Protein AF-A0A1E4RFQ2-F1 (afdb_monomer_lite)

Foldseek 3Di:
DDKFQLADDPVQFDADPVRDTDGDDSVVMDDQDDPPDPHGDWDAAQDYAFLLAALCNVPDRTDRRQLSNLSSVLQRVLCVLLVHGQWRHCDCVTVSNVQQQDPVDPDDLVRQQADAPPDPDPPPDDDDPDDDDDDDDDDDDDDDDDDDDDDDDDDDDDDPDPPPDGHCCVSLVSGDPLCSVLSVLSNRNHSNSRDGPVVSCVDPSNVPDFAKDWDWDQDPVRDTDIDIDGGPPDDDDDDDPVRVVVVVVVVVVVD

Structure (mmCIF, N/CA/C/O backbone):
data_AF-A0A1E4RFQ2-F1
#
_entry.id   AF-A0A1E4RFQ2-F1
#
loop_
_atom_site.group_PDB
_atom_site.id
_atom_site.type_symbol
_atom_site.label_atom_id
_atom_site.label_alt_id
_atom_site.label_comp_id
_atom_site.label_asym_id
_atom_site.label_entity_id
_atom_site.label_seq_id
_atom_site.pdbx_PDB_ins_code
_atom_site.Cartn_x
_atom_site.Cartn_y
_atom_site.Cartn_z
_atom_site.occupancy
_atom_site.B_iso_or_equiv
_atom_site.auth_seq_id
_atom_site.auth_comp_id
_atom_site.auth_asym_id
_atom_site.auth_atom_id
_atom_site.pdbx_PDB_model_num
ATOM 1 N N . MET A 1 1 ? 15.498 -13.877 4.601 1.00 84.31 1 MET A N 1
ATOM 2 C CA . MET A 1 1 ? 14.816 -14.027 3.299 1.00 84.31 1 MET A CA 1
ATOM 3 C C . MET A 1 1 ? 13.860 -12.860 3.170 1.00 84.31 1 MET A C 1
ATOM 5 O O . MET A 1 1 ? 13.220 -12.544 4.162 1.00 84.31 1 MET A O 1
ATOM 9 N N . GLY A 1 2 ? 13.807 -12.209 2.012 1.00 91.81 2 GLY A N 1
ATOM 10 C CA . GLY A 1 2 ? 12.873 -11.124 1.723 1.00 91.81 2 GLY A CA 1
ATOM 11 C C . GLY A 1 2 ? 11.753 -11.609 0.810 1.00 91.81 2 GLY A C 1
ATOM 12 O O . GLY A 1 2 ? 12.039 -12.197 -0.235 1.00 91.81 2 GLY A O 1
ATOM 13 N N . LEU A 1 3 ? 10.505 -11.376 1.214 1.00 95.31 3 LEU A N 1
ATOM 14 C CA . LEU A 1 3 ? 9.294 -11.719 0.470 1.00 95.31 3 LEU A CA 1
ATOM 15 C C . LEU A 1 3 ? 8.506 -10.450 0.157 1.00 95.31 3 LEU A C 1
ATOM 17 O O . LEU A 1 3 ? 8.321 -9.620 1.042 1.00 95.31 3 LEU A O 1
ATOM 21 N N . ALA A 1 4 ? 8.030 -10.331 -1.077 1.00 97.06 4 ALA A N 1
ATOM 22 C CA . ALA A 1 4 ? 7.063 -9.317 -1.479 1.00 97.06 4 ALA A CA 1
ATOM 23 C C . ALA A 1 4 ? 5.757 -10.009 -1.874 1.00 97.06 4 ALA A C 1
ATOM 25 O O . ALA A 1 4 ? 5.791 -11.028 -2.566 1.00 97.06 4 ALA A O 1
ATOM 26 N N . HIS A 1 5 ? 4.624 -9.476 -1.432 1.00 98.06 5 HIS A N 1
ATOM 27 C CA . HIS A 1 5 ? 3.304 -10.075 -1.597 1.00 98.06 5 HIS A CA 1
ATOM 28 C C . HIS A 1 5 ? 2.715 -9.828 -2.989 1.00 98.06 5 HIS A C 1
ATOM 30 O O . HIS A 1 5 ? 2.115 -10.736 -3.565 1.00 98.06 5 HIS A O 1
ATOM 36 N N . ARG A 1 6 ? 2.870 -8.611 -3.531 1.00 97.50 6 ARG A N 1
ATOM 37 C CA . ARG A 1 6 ? 2.413 -8.166 -4.866 1.00 97.50 6 ARG A CA 1
ATOM 38 C C . ARG A 1 6 ? 0.897 -8.148 -5.111 1.00 97.50 6 ARG A C 1
ATOM 40 O O . ARG A 1 6 ? 0.476 -7.815 -6.213 1.00 97.50 6 ARG A O 1
ATOM 47 N N . ASP A 1 7 ? 0.078 -8.477 -4.117 1.00 97.56 7 ASP A N 1
ATOM 48 C CA . ASP A 1 7 ? -1.392 -8.403 -4.197 1.00 97.56 7 ASP A CA 1
ATOM 49 C C . ASP A 1 7 ? -1.993 -8.047 -2.829 1.00 97.56 7 ASP A C 1
ATOM 51 O O . ASP A 1 7 ? -2.939 -8.674 -2.350 1.00 97.56 7 ASP A O 1
ATOM 55 N N . LEU A 1 8 ? -1.398 -7.057 -2.156 1.00 98.06 8 LEU A N 1
ATOM 56 C CA . LEU A 1 8 ? -1.984 -6.506 -0.938 1.00 98.06 8 LEU A CA 1
ATOM 57 C C . LEU A 1 8 ? -3.270 -5.755 -1.290 1.00 98.06 8 LEU A C 1
ATOM 59 O O . LEU A 1 8 ? -3.270 -4.803 -2.070 1.00 98.06 8 LEU A O 1
ATOM 63 N N . LYS A 1 9 ? -4.367 -6.180 -0.670 1.00 96.31 9 LYS A N 1
ATOM 64 C CA . LYS A 1 9 ? -5.708 -5.606 -0.810 1.00 96.31 9 LYS A CA 1
ATOM 65 C C . LYS A 1 9 ? -6.505 -5.851 0.463 1.00 96.31 9 LYS A C 1
ATOM 67 O O . LYS A 1 9 ? -6.117 -6.678 1.284 1.00 96.31 9 LYS A O 1
ATOM 72 N N . LEU A 1 10 ? -7.636 -5.164 0.606 1.00 94.50 10 LEU A N 1
ATOM 73 C CA . LEU A 1 10 ? -8.499 -5.323 1.781 1.00 94.50 10 LEU A CA 1
ATOM 74 C C . LEU A 1 10 ? 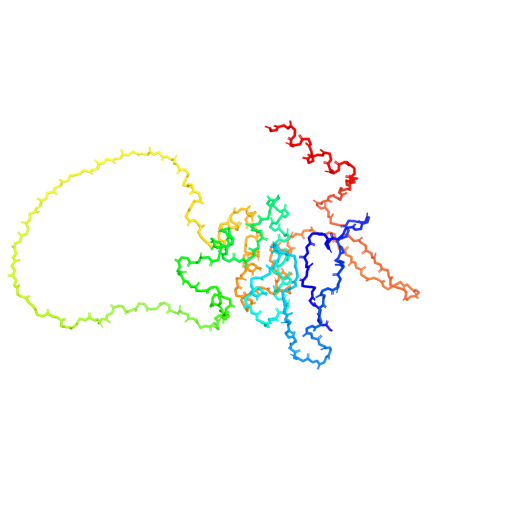-8.973 -6.772 1.961 1.00 94.50 10 LEU A C 1
ATOM 76 O O . LEU A 1 10 ? -8.985 -7.263 3.083 1.00 94.50 10 LEU A O 1
ATOM 80 N N . ASP A 1 11 ? -9.282 -7.474 0.871 1.00 94.12 11 ASP A N 1
ATOM 81 C CA . ASP A 1 11 ? -9.708 -8.880 0.891 1.00 94.12 11 ASP A CA 1
ATOM 82 C C . ASP A 1 11 ? -8.625 -9.832 1.428 1.00 94.12 11 ASP A C 1
ATOM 84 O O . ASP A 1 11 ? -8.947 -10.869 2.005 1.00 94.12 11 ASP A O 1
ATOM 88 N N . ASN A 1 12 ? -7.347 -9.458 1.282 1.00 97.38 12 ASN A N 1
ATOM 89 C CA . ASN A 1 12 ? -6.200 -10.229 1.765 1.00 97.38 12 ASN A CA 1
ATOM 90 C C . ASN A 1 12 ? -5.744 -9.801 3.174 1.00 97.38 12 ASN A C 1
ATOM 92 O O . ASN A 1 12 ? -4.761 -10.332 3.689 1.00 97.38 12 ASN A O 1
ATOM 96 N N . CYS A 1 13 ? -6.463 -8.876 3.819 1.00 95.62 13 CYS A N 1
ATOM 97 C CA . CYS A 1 13 ? -6.248 -8.450 5.200 1.00 95.62 13 CYS A CA 1
ATOM 98 C C . CYS A 1 13 ? -7.410 -8.945 6.071 1.00 95.62 13 CYS A C 1
ATOM 100 O O . CYS A 1 13 ? -8.407 -8.248 6.259 1.00 95.62 13 CYS A O 1
ATOM 102 N N . VAL A 1 14 ? -7.289 -10.154 6.617 1.00 93.25 14 VAL A N 1
ATOM 103 C CA . VAL A 1 14 ? -8.324 -10.729 7.490 1.00 93.25 14 VAL A CA 1
ATOM 104 C C . VAL A 1 14 ? -8.076 -10.362 8.943 1.00 93.25 1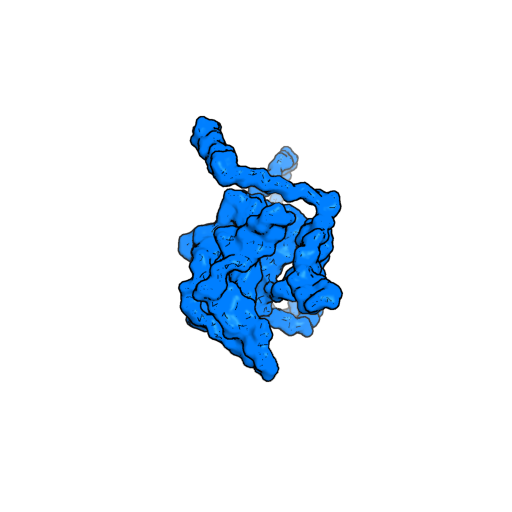4 VAL A C 1
ATOM 106 O O . VAL A 1 14 ? -6.942 -10.142 9.351 1.00 93.25 14 VAL A O 1
ATOM 109 N N . ILE A 1 15 ? -9.134 -10.314 9.744 1.00 90.44 15 ILE A N 1
ATOM 110 C CA . ILE A 1 15 ? -9.054 -9.972 11.165 1.00 90.44 15 ILE A CA 1
ATOM 111 C C . ILE A 1 15 ? -9.453 -11.205 11.975 1.00 90.44 15 ILE A C 1
ATOM 113 O O . ILE A 1 15 ? -10.490 -11.813 11.706 1.00 90.44 15 ILE A O 1
ATOM 117 N N . ASP A 1 16 ? -8.624 -11.600 12.942 1.00 88.31 16 ASP A N 1
ATOM 118 C CA . ASP A 1 16 ? -8.947 -12.710 13.841 1.00 88.31 16 ASP A CA 1
ATOM 119 C C . ASP A 1 16 ? -9.912 -12.287 14.968 1.00 88.31 16 ASP A C 1
ATOM 121 O O . ASP A 1 16 ? -10.217 -11.109 15.154 1.00 88.31 16 ASP A O 1
ATOM 125 N N . ALA A 1 17 ? -10.398 -13.247 15.761 1.00 85.00 17 ALA A N 1
ATOM 126 C CA . ALA A 1 17 ? -11.337 -12.975 16.857 1.00 85.00 17 ALA A CA 1
ATOM 127 C C . ALA A 1 17 ? -10.774 -12.053 17.961 1.00 85.00 17 ALA A C 1
ATOM 129 O O . ALA A 1 17 ? -11.525 -11.571 18.807 1.00 85.00 17 ALA A O 1
ATOM 130 N N . ARG A 1 18 ? -9.457 -11.811 17.976 1.00 84.81 18 ARG A N 1
ATOM 131 C CA . ARG A 1 18 ? -8.783 -10.903 18.914 1.00 84.81 18 ARG A CA 1
ATOM 132 C C . ARG A 1 18 ? -8.641 -9.493 18.325 1.00 84.81 18 ARG A C 1
ATOM 134 O O . ARG A 1 18 ? -8.206 -8.585 19.029 1.00 84.81 18 ARG A O 1
ATOM 141 N N . GLY A 1 19 ? -9.066 -9.292 17.076 1.00 86.50 19 GLY A N 1
ATOM 142 C CA . GLY A 1 19 ? -8.970 -8.036 16.339 1.00 86.50 19 GLY A CA 1
ATOM 143 C C . GLY A 1 19 ? -7.599 -7.799 15.712 1.00 86.50 19 GLY A C 1
ATOM 144 O O . GLY A 1 19 ? -7.266 -6.663 15.394 1.00 86.50 19 GLY A O 1
ATOM 145 N N . ILE A 1 20 ? -6.799 -8.855 15.539 1.00 89.62 20 ILE A N 1
ATOM 146 C CA . ILE A 1 20 ? -5.477 -8.757 14.921 1.00 89.62 20 ILE A CA 1
ATOM 147 C C . ILE A 1 20 ? -5.584 -9.006 13.422 1.00 89.62 20 ILE A C 1
ATOM 149 O O . ILE A 1 20 ? -6.140 -10.019 12.989 1.00 89.62 20 ILE A O 1
ATOM 153 N N . VAL A 1 21 ? -5.015 -8.088 12.638 1.00 92.44 21 VAL A N 1
ATOM 154 C CA . VAL A 1 21 ? -4.921 -8.214 11.182 1.00 92.44 21 VAL A CA 1
ATOM 155 C C . VAL A 1 21 ? -3.888 -9.280 10.821 1.00 92.44 21 VAL A C 1
ATOM 157 O O . VAL A 1 21 ? -2.764 -9.280 11.321 1.00 92.44 21 VAL A O 1
ATOM 160 N N . LYS A 1 22 ? -4.261 -10.178 9.913 1.00 92.88 22 LYS A N 1
ATOM 161 C CA . LYS A 1 22 ? -3.394 -11.177 9.299 1.00 92.88 22 LYS A CA 1
ATOM 162 C C . LYS A 1 22 ? -3.455 -11.027 7.788 1.00 92.88 22 LYS A C 1
ATOM 164 O O . LYS A 1 22 ? -4.534 -10.994 7.201 1.00 92.88 22 LYS A O 1
ATOM 169 N N . VAL A 1 23 ? -2.282 -10.967 7.173 1.00 96.12 23 VAL A N 1
ATOM 170 C CA . VAL A 1 23 ? -2.155 -10.999 5.717 1.00 96.12 23 VAL A CA 1
ATOM 171 C C . VAL A 1 23 ? -2.276 -12.446 5.248 1.00 96.12 23 VAL A C 1
ATOM 173 O O . VAL A 1 23 ? -1.661 -13.344 5.830 1.00 96.12 23 VAL A O 1
ATOM 176 N N . ILE A 1 24 ? -3.090 -12.675 4.224 1.00 97.00 24 ILE A N 1
ATOM 177 C CA . ILE A 1 24 ? -3.335 -13.989 3.621 1.00 97.00 24 ILE A CA 1
ATOM 178 C C . ILE A 1 24 ? -3.081 -13.950 2.113 1.00 97.00 24 ILE A C 1
ATOM 180 O O . ILE A 1 24 ? -2.916 -12.883 1.543 1.00 97.00 24 ILE A O 1
ATOM 184 N N . ASP A 1 25 ? -3.119 -15.124 1.478 1.00 96.56 25 ASP A N 1
ATOM 185 C CA . ASP A 1 25 ? -2.988 -15.302 0.025 1.00 96.56 25 ASP A CA 1
ATOM 186 C C . ASP A 1 25 ? -1.633 -14.865 -0.563 1.00 96.56 25 ASP A C 1
ATOM 188 O O . ASP A 1 25 ? -1.498 -13.936 -1.356 1.00 96.56 25 ASP A O 1
ATOM 192 N N . PHE A 1 26 ? -0.604 -15.643 -0.234 1.00 96.81 26 PHE A N 1
ATOM 193 C CA . PHE A 1 26 ? 0.740 -15.497 -0.793 1.00 96.81 26 PHE A CA 1
ATOM 194 C C . PHE A 1 26 ? 0.892 -16.141 -2.186 1.00 96.81 26 PHE A C 1
ATOM 196 O O . PHE A 1 26 ? 2.016 -16.372 -2.628 1.00 96.81 26 PHE A O 1
ATOM 203 N N . GLY A 1 27 ? -0.202 -16.439 -2.902 1.00 96.31 27 GLY A N 1
ATOM 204 C CA . GLY A 1 27 ? -0.149 -17.083 -4.223 1.00 96.31 27 GLY A CA 1
ATOM 205 C C . GLY A 1 27 ? 0.576 -16.254 -5.293 1.00 96.31 27 GLY A C 1
ATOM 206 O O . GLY A 1 27 ? 1.121 -16.808 -6.246 1.00 96.31 27 GLY A O 1
ATOM 207 N N . SER A 1 28 ? 0.629 -14.933 -5.100 1.00 95.81 28 SER A N 1
ATOM 208 C CA . SER A 1 28 ? 1.342 -13.978 -5.963 1.00 95.81 28 SER A CA 1
ATOM 209 C C . SER A 1 28 ? 2.711 -13.554 -5.419 1.00 95.81 28 SER A C 1
ATOM 211 O O . SER A 1 28 ? 3.423 -12.776 -6.067 1.00 95.81 28 SER A O 1
ATOM 213 N N . ALA A 1 29 ? 3.081 -14.043 -4.233 1.00 96.94 29 ALA A N 1
ATOM 214 C CA . ALA A 1 29 ? 4.274 -13.600 -3.539 1.00 96.94 29 ALA A CA 1
ATOM 215 C C . ALA A 1 29 ? 5.554 -14.119 -4.204 1.00 96.94 29 ALA A C 1
ATOM 217 O O . ALA A 1 29 ? 5.590 -15.179 -4.830 1.00 96.94 29 ALA A O 1
ATOM 218 N N . VAL A 1 30 ? 6.637 -13.365 -4.043 1.00 96.19 30 VAL A N 1
ATOM 219 C CA . VAL A 1 30 ? 7.946 -13.671 -4.626 1.00 96.19 30 VAL A CA 1
ATOM 220 C C . VAL A 1 30 ? 9.059 -13.436 -3.622 1.00 96.19 30 VAL A C 1
ATOM 222 O O . VAL A 1 30 ? 9.009 -12.511 -2.810 1.00 96.19 30 VAL A O 1
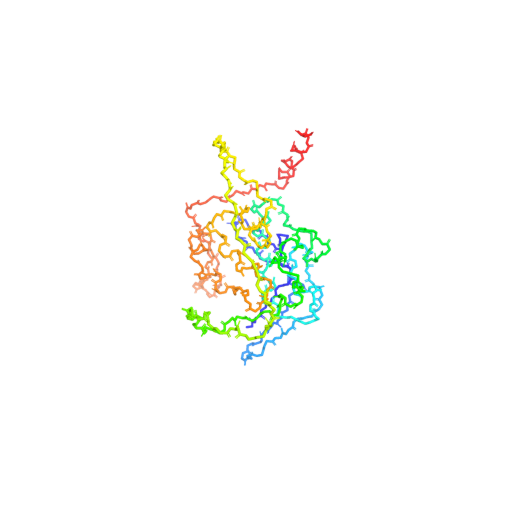ATOM 225 N N . VAL A 1 31 ? 10.105 -14.255 -3.712 1.00 95.62 31 VAL A N 1
ATOM 226 C CA . VAL A 1 31 ? 11.343 -14.039 -2.963 1.00 95.62 31 VAL A CA 1
ATOM 227 C C . VAL A 1 31 ? 12.197 -13.030 -3.723 1.00 95.62 31 VAL A C 1
ATOM 229 O O . VAL A 1 31 ? 12.664 -13.321 -4.822 1.00 95.62 31 VAL A O 1
ATOM 232 N N . PHE A 1 32 ? 12.423 -11.856 -3.134 1.00 94.00 32 PHE A N 1
ATOM 233 C CA . PHE A 1 32 ? 13.290 -10.827 -3.720 1.00 94.00 32 PHE A CA 1
ATOM 234 C C . PHE A 1 32 ? 14.723 -10.871 -3.171 1.00 94.00 32 PHE A C 1
ATOM 236 O O . PHE A 1 32 ? 15.616 -10.236 -3.727 1.00 94.00 32 PHE A O 1
ATOM 243 N N . SER A 1 33 ? 14.960 -11.589 -2.068 1.00 93.69 33 SER A N 1
ATOM 244 C CA . SER A 1 33 ? 16.284 -11.716 -1.451 1.00 93.69 33 SER A CA 1
ATOM 245 C C . SER A 1 33 ? 16.420 -13.029 -0.677 1.00 93.69 33 SER A C 1
ATOM 247 O O . SER A 1 33 ? 15.607 -13.350 0.197 1.00 93.69 33 SER A O 1
ATOM 249 N N . TYR A 1 34 ? 17.482 -13.781 -0.961 1.00 90.88 34 TYR A N 1
ATOM 250 C CA . TYR A 1 34 ? 17.846 -14.978 -0.205 1.00 90.88 34 TYR A CA 1
ATOM 251 C C . TYR A 1 34 ? 18.802 -14.644 0.949 1.00 90.88 34 TYR A C 1
ATOM 253 O O . TYR A 1 34 ? 19.576 -13.688 0.851 1.00 90.88 34 TYR A O 1
ATOM 261 N N . PRO A 1 35 ? 18.789 -15.430 2.046 1.00 88.69 35 PRO A N 1
ATOM 262 C CA . PRO A 1 35 ? 19.798 -15.312 3.095 1.00 88.69 35 PRO A CA 1
ATOM 263 C C . PRO A 1 35 ? 21.221 -15.317 2.516 1.00 88.69 35 PRO A C 1
ATOM 265 O O . PRO A 1 35 ? 21.499 -16.018 1.545 1.00 88.69 35 PRO A O 1
ATOM 268 N N . PHE A 1 36 ? 22.114 -14.526 3.114 1.00 85.81 36 PHE A N 1
ATOM 269 C CA . PHE A 1 36 ? 23.530 -14.412 2.725 1.00 85.81 36 PHE A CA 1
ATOM 270 C C . PHE A 1 36 ? 23.794 -13.857 1.313 1.00 85.81 36 PHE A C 1
ATOM 272 O O . PHE A 1 36 ? 24.939 -13.829 0.871 1.00 85.81 36 PHE A O 1
ATOM 279 N N . THR A 1 37 ? 22.764 -13.361 0.622 1.00 85.62 37 THR A N 1
ATOM 280 C CA . THR A 1 37 ? 22.878 -12.765 -0.713 1.00 85.62 37 THR A CA 1
ATOM 281 C C . THR A 1 37 ? 22.464 -11.297 -0.670 1.00 85.62 37 THR A C 1
ATOM 283 O O . THR A 1 37 ? 21.408 -10.959 -0.143 1.00 85.62 37 THR A O 1
ATOM 286 N N . LYS A 1 38 ? 23.285 -10.410 -1.246 1.00 81.50 38 LYS A N 1
ATOM 287 C CA . LYS A 1 38 ? 22.955 -8.976 -1.394 1.00 81.50 38 LYS A CA 1
ATOM 288 C C . LYS A 1 38 ? 22.234 -8.649 -2.707 1.00 81.50 38 LYS A C 1
ATOM 290 O O . LYS A 1 38 ? 21.838 -7.509 -2.920 1.00 81.50 38 LYS A O 1
ATOM 295 N N . THR A 1 39 ? 22.079 -9.631 -3.589 1.00 87.88 39 THR A N 1
ATOM 296 C CA . THR A 1 39 ? 21.426 -9.473 -4.889 1.00 87.88 39 THR A CA 1
ATOM 297 C C . THR A 1 39 ? 19.912 -9.401 -4.727 1.00 87.88 39 THR A C 1
ATOM 299 O O . THR A 1 39 ? 19.294 -10.335 -4.214 1.00 87.88 39 THR A O 1
ATOM 302 N N . LEU A 1 40 ? 19.329 -8.299 -5.196 1.00 90.94 40 LEU A N 1
ATOM 303 C CA . LEU A 1 40 ? 17.889 -8.136 -5.355 1.00 90.94 40 LEU A CA 1
ATOM 304 C C . LEU A 1 40 ? 17.412 -8.915 -6.587 1.00 90.94 40 LEU A C 1
ATOM 306 O O . LEU A 1 40 ? 18.014 -8.816 -7.657 1.00 90.94 40 LEU A O 1
ATOM 310 N N . ILE A 1 41 ? 16.318 -9.657 -6.444 1.00 93.12 41 ILE A N 1
ATOM 311 C CA . ILE A 1 41 ? 15.655 -10.357 -7.545 1.00 93.12 41 ILE A CA 1
ATOM 312 C C . ILE A 1 41 ? 14.447 -9.532 -7.986 1.00 93.12 41 ILE A C 1
ATOM 314 O O . ILE A 1 41 ? 13.481 -9.371 -7.238 1.00 93.12 41 ILE A O 1
ATOM 318 N N . GLU A 1 42 ? 14.511 -9.011 -9.209 1.00 95.44 42 GLU A N 1
ATOM 319 C CA . GLU A 1 42 ? 13.403 -8.284 -9.826 1.00 95.44 42 GLU A CA 1
ATOM 320 C C . GLU A 1 42 ? 12.237 -9.216 -10.169 1.00 95.44 42 GLU A C 1
ATOM 322 O O . GLU A 1 42 ? 12.410 -10.387 -10.515 1.00 95.44 42 GLU A O 1
ATOM 327 N N . SER A 1 43 ? 11.033 -8.658 -10.124 1.00 95.19 43 SER A N 1
ATOM 328 C CA . SER A 1 43 ? 9.806 -9.306 -10.575 1.00 95.19 43 SER A CA 1
ATOM 329 C C . SER A 1 43 ? 9.444 -8.890 -11.989 1.00 95.19 43 SER A C 1
ATOM 331 O O . SER A 1 43 ? 9.901 -7.865 -12.484 1.00 95.19 43 SER A O 1
ATOM 333 N N . GLN A 1 44 ? 8.599 -9.691 -12.630 1.00 94.00 44 GLN A N 1
ATOM 334 C CA . GLN A 1 44 ? 8.068 -9.425 -13.963 1.00 94.00 44 GLN A CA 1
ATOM 335 C C . GLN A 1 44 ? 6.580 -9.776 -14.035 1.00 94.00 44 GLN A C 1
ATOM 337 O O . GLN A 1 44 ? 6.070 -10.558 -13.221 1.00 94.00 44 GLN A O 1
ATOM 342 N N . GLY A 1 45 ? 5.913 -9.221 -15.045 1.00 94.12 45 GLY A N 1
ATOM 343 C CA . GLY A 1 45 ? 4.491 -9.427 -15.304 1.00 94.12 45 GLY A CA 1
ATOM 344 C C . GLY A 1 45 ? 3.577 -8.572 -14.426 1.00 94.12 45 GLY A C 1
ATOM 345 O O . GLY A 1 45 ? 3.933 -8.170 -13.320 1.00 94.12 45 GLY A O 1
ATOM 346 N N . ILE A 1 46 ? 2.374 -8.315 -14.937 1.00 95.38 46 ILE A N 1
ATOM 347 C CA . ILE A 1 46 ? 1.337 -7.565 -14.228 1.00 95.38 46 ILE A CA 1
ATOM 348 C C . ILE A 1 46 ? 0.595 -8.542 -13.318 1.00 95.38 46 ILE A C 1
ATOM 350 O O . ILE A 1 46 ? -0.134 -9.406 -13.801 1.00 95.38 46 ILE A O 1
ATOM 354 N N . VAL A 1 47 ? 0.812 -8.418 -12.012 1.00 94.44 47 VAL A N 1
ATOM 355 C CA . VAL A 1 47 ? 0.160 -9.224 -10.972 1.00 94.44 47 VAL A CA 1
ATOM 356 C C . VAL A 1 47 ? -0.306 -8.279 -9.875 1.00 94.44 47 VAL A C 1
ATOM 358 O O . VAL A 1 47 ? 0.430 -7.358 -9.525 1.00 94.44 47 VAL A O 1
ATOM 361 N N . GLY A 1 48 ? -1.517 -8.510 -9.374 1.00 94.12 48 GLY A N 1
ATOM 362 C CA . GLY A 1 48 ? -2.171 -7.692 -8.361 1.00 94.12 48 GLY A CA 1
ATOM 363 C C . GLY A 1 48 ? -3.563 -7.235 -8.796 1.00 94.12 48 GLY A C 1
ATOM 364 O O . GLY A 1 48 ? -3.961 -7.394 -9.952 1.00 94.12 48 GLY A O 1
ATOM 365 N N . SER A 1 49 ? -4.307 -6.663 -7.857 1.00 95.12 49 SER A N 1
ATOM 366 C CA . SER A 1 49 ? -5.678 -6.199 -8.069 1.00 95.12 49 SER A CA 1
ATOM 367 C C . SER A 1 49 ? -5.714 -4.732 -8.526 1.00 95.12 49 SER A C 1
ATOM 369 O O . SER A 1 49 ? -5.133 -3.863 -7.879 1.00 95.12 49 SER A O 1
ATOM 371 N N . ASP A 1 50 ? -6.427 -4.450 -9.625 1.00 95.94 50 ASP A N 1
ATOM 372 C CA . ASP A 1 50 ? -6.347 -3.203 -10.414 1.00 95.94 50 ASP A CA 1
ATOM 373 C C . ASP A 1 50 ? -6.213 -1.874 -9.641 1.00 95.94 50 ASP A C 1
ATOM 375 O O . ASP A 1 50 ? -5.296 -1.112 -9.961 1.00 95.94 50 ASP A O 1
ATOM 379 N N . PRO A 1 51 ? -7.057 -1.540 -8.642 1.00 96.56 51 PRO A N 1
ATOM 380 C CA . PRO A 1 51 ? -6.946 -0.243 -7.974 1.00 96.56 51 PRO A CA 1
ATOM 381 C C . PRO A 1 51 ? -5.703 -0.131 -7.078 1.00 96.56 51 PRO A C 1
ATOM 383 O O . PRO A 1 51 ? -5.232 0.983 -6.847 1.00 96.56 51 PRO A O 1
ATOM 386 N N . TYR A 1 52 ? -5.174 -1.262 -6.600 1.00 97.88 52 TYR A N 1
ATOM 387 C CA . TYR A 1 52 ? -4.028 -1.353 -5.689 1.00 97.88 52 TYR A CA 1
ATOM 388 C C . TYR A 1 52 ? -2.686 -1.431 -6.415 1.00 97.88 52 TYR A C 1
ATOM 390 O O . TYR A 1 52 ? -1.654 -1.211 -5.788 1.00 97.88 52 TYR A O 1
ATOM 398 N N . LEU A 1 53 ? -2.684 -1.724 -7.720 1.00 97.50 53 LEU A N 1
ATOM 399 C CA . LEU A 1 53 ? -1.456 -1.838 -8.501 1.00 97.50 53 LEU A CA 1
ATOM 400 C C . LEU A 1 53 ? -0.602 -0.570 -8.387 1.00 97.50 53 LEU A C 1
ATOM 402 O O . LEU A 1 53 ? -1.103 0.555 -8.476 1.00 97.50 53 LEU A O 1
ATOM 406 N N . ALA A 1 54 ? 0.707 -0.767 -8.246 1.00 97.38 54 ALA A N 1
ATOM 407 C CA . ALA A 1 54 ? 1.683 0.300 -8.390 1.00 97.38 54 ALA A CA 1
ATOM 408 C C . ALA A 1 54 ? 1.905 0.614 -9.884 1.00 97.38 54 ALA A C 1
ATOM 410 O O . ALA A 1 54 ? 1.864 -0.295 -10.723 1.00 97.38 54 ALA A O 1
ATOM 411 N N . PRO A 1 55 ? 2.130 1.884 -10.259 1.00 96.44 55 PRO A N 1
ATOM 412 C CA . PRO A 1 55 ? 2.211 2.287 -11.661 1.00 96.44 55 PRO A CA 1
ATOM 413 C C . PRO A 1 55 ? 3.375 1.635 -12.413 1.00 96.44 55 PRO A C 1
ATOM 415 O O . PRO A 1 55 ? 3.230 1.304 -13.589 1.00 96.44 55 PRO A O 1
ATOM 418 N N . GLU A 1 56 ? 4.503 1.384 -11.750 1.00 96.50 56 GLU A N 1
ATOM 419 C CA . GLU A 1 56 ? 5.655 0.714 -12.352 1.00 96.50 56 GLU A CA 1
ATOM 420 C C . GLU A 1 56 ? 5.356 -0.713 -12.822 1.00 96.50 56 GLU A C 1
ATOM 422 O O . GLU A 1 56 ? 5.912 -1.138 -13.833 1.00 96.50 56 GLU A O 1
ATOM 427 N N . VAL A 1 57 ? 4.415 -1.411 -12.175 1.00 96.69 57 VAL A N 1
ATOM 428 C CA . VAL A 1 57 ? 3.981 -2.760 -12.575 1.00 96.69 57 VAL A CA 1
ATOM 429 C C . VAL A 1 57 ? 3.294 -2.723 -13.940 1.00 96.69 57 VAL A C 1
ATOM 431 O O . VAL A 1 57 ? 3.404 -3.663 -14.720 1.00 96.69 57 VAL A O 1
ATOM 434 N N . CYS A 1 58 ? 2.601 -1.625 -14.258 1.00 94.00 58 CYS A N 1
ATOM 435 C CA . CYS A 1 58 ? 1.903 -1.448 -15.532 1.00 94.00 58 CYS A CA 1
ATOM 436 C C . CYS A 1 58 ? 2.812 -0.955 -16.668 1.00 94.00 58 CYS A C 1
ATOM 438 O O . CYS A 1 58 ? 2.400 -1.010 -17.827 1.00 94.00 58 CYS A O 1
ATOM 440 N N . VAL A 1 59 ? 3.991 -0.413 -16.346 1.00 92.44 59 VAL A N 1
ATOM 441 C CA . VAL A 1 59 ? 4.855 0.299 -17.303 1.00 92.44 59 VAL A CA 1
ATOM 442 C C . VAL A 1 59 ? 6.137 -0.471 -17.604 1.00 92.44 59 VAL A C 1
ATOM 444 O O . VAL A 1 59 ? 6.566 -0.505 -18.758 1.00 92.44 59 VAL A O 1
ATOM 447 N N . PHE A 1 60 ? 6.769 -1.074 -16.598 1.00 92.69 60 PHE A N 1
ATOM 448 C CA . PHE A 1 60 ? 8.050 -1.752 -16.765 1.00 92.69 60 PHE A CA 1
ATOM 449 C C . PHE A 1 60 ? 7.883 -3.262 -16.915 1.00 92.69 60 PHE A C 1
ATOM 451 O O . PHE A 1 60 ? 7.046 -3.890 -16.276 1.00 92.69 60 PHE A O 1
ATOM 458 N N . ASN A 1 61 ? 8.736 -3.865 -17.748 1.00 91.62 61 ASN A N 1
ATOM 459 C CA . ASN A 1 61 ? 8.768 -5.319 -17.914 1.00 91.62 61 ASN A CA 1
ATOM 460 C C . ASN A 1 61 ? 9.357 -6.032 -16.685 1.00 91.62 61 ASN A C 1
ATOM 462 O O . ASN A 1 61 ? 8.959 -7.151 -16.366 1.00 91.62 61 ASN A O 1
ATOM 466 N N . LYS A 1 62 ? 10.311 -5.374 -16.014 1.00 95.31 62 LYS A N 1
ATOM 467 C CA . LYS A 1 62 ? 10.915 -5.807 -14.755 1.00 95.31 62 LYS A CA 1
ATOM 468 C C . LYS A 1 62 ? 10.917 -4.667 -13.751 1.00 95.31 62 LYS A C 1
ATOM 470 O O . LYS A 1 62 ? 11.043 -3.510 -14.150 1.00 95.31 62 LYS A O 1
ATOM 475 N N . TYR A 1 63 ? 10.761 -4.999 -12.479 1.00 96.12 63 TYR A N 1
ATOM 476 C CA . TYR A 1 63 ? 10.671 -4.020 -11.404 1.00 96.12 63 TYR A CA 1
ATOM 477 C C . TYR A 1 63 ? 11.067 -4.627 -10.052 1.00 96.12 63 TYR A C 1
ATOM 479 O O . TYR A 1 63 ? 10.984 -5.840 -9.844 1.00 96.12 63 TYR A O 1
ATOM 487 N N . ASP A 1 64 ? 11.466 -3.772 -9.113 1.00 96.31 64 ASP A N 1
ATOM 488 C CA . ASP A 1 64 ? 11.645 -4.139 -7.708 1.00 96.31 64 ASP A CA 1
ATOM 489 C C . ASP A 1 64 ? 10.271 -4.351 -7.050 1.00 96.31 64 ASP A C 1
ATOM 491 O O . ASP A 1 64 ? 9.452 -3.429 -7.059 1.00 96.31 64 ASP A O 1
ATOM 495 N N . PRO A 1 65 ? 9.974 -5.534 -6.485 1.00 97.00 65 PRO A N 1
ATOM 496 C CA . PRO A 1 65 ? 8.663 -5.793 -5.904 1.00 97.00 65 PRO A CA 1
ATOM 497 C C . PRO A 1 65 ? 8.458 -5.165 -4.514 1.00 97.00 65 PRO A C 1
ATOM 499 O O . PRO A 1 65 ? 7.320 -5.086 -4.066 1.00 97.00 65 PRO A O 1
ATOM 502 N N . ARG A 1 66 ? 9.510 -4.695 -3.828 1.00 96.94 66 ARG A N 1
ATOM 503 C CA . ARG A 1 66 ? 9.402 -4.089 -2.485 1.00 96.94 66 ARG A CA 1
ATOM 504 C C . ARG A 1 66 ? 8.539 -2.815 -2.456 1.00 96.94 66 ARG A C 1
ATOM 506 O O . ARG A 1 66 ? 7.587 -2.770 -1.677 1.00 96.94 66 ARG A O 1
ATOM 513 N N . PRO A 1 67 ? 8.795 -1.787 -3.294 1.00 97.88 67 PRO A N 1
ATOM 514 C CA . PRO A 1 67 ? 7.991 -0.563 -3.287 1.00 97.88 67 PRO A CA 1
ATOM 515 C C . PRO A 1 67 ? 6.544 -0.784 -3.764 1.00 97.88 67 PRO A C 1
ATOM 517 O O . PRO A 1 67 ? 5.681 0.053 -3.487 1.00 97.88 67 PRO A O 1
ATOM 520 N N . VAL A 1 68 ? 6.251 -1.896 -4.450 1.00 98.12 68 VAL A N 1
ATOM 521 C CA . VAL A 1 68 ? 4.896 -2.237 -4.922 1.00 98.12 68 VAL A CA 1
ATOM 522 C C . VAL A 1 68 ? 3.946 -2.500 -3.751 1.00 98.12 68 VAL A C 1
ATOM 524 O O . VAL A 1 68 ? 2.807 -2.027 -3.758 1.00 98.12 68 VAL A O 1
ATOM 527 N N . ASP A 1 69 ? 4.416 -3.202 -2.719 1.00 98.38 69 ASP A N 1
ATOM 528 C CA . ASP A 1 69 ? 3.614 -3.481 -1.523 1.00 98.38 69 ASP A CA 1
ATOM 529 C C . ASP A 1 69 ? 3.364 -2.206 -0.702 1.00 98.38 69 ASP A C 1
ATOM 531 O O . ASP A 1 69 ? 2.254 -2.001 -0.209 1.00 98.38 69 ASP A O 1
ATOM 535 N N . VAL A 1 70 ? 4.349 -1.300 -0.627 1.00 98.62 70 VAL A N 1
ATOM 536 C CA . VAL A 1 70 ? 4.200 0.009 0.039 1.00 98.62 70 VAL A CA 1
ATOM 537 C C . VAL A 1 70 ? 3.108 0.842 -0.631 1.00 98.62 70 VAL A C 1
ATOM 539 O O . VAL A 1 70 ? 2.236 1.388 0.046 1.00 98.62 70 VAL A O 1
ATOM 542 N N . TRP A 1 71 ? 3.116 0.902 -1.964 1.00 98.50 71 TRP A N 1
ATOM 543 C CA . TRP A 1 71 ? 2.067 1.583 -2.717 1.00 98.50 71 TRP A CA 1
ATOM 544 C C . TRP A 1 71 ? 0.693 0.971 -2.430 1.00 98.50 71 TRP A C 1
ATOM 546 O O . TRP A 1 71 ? -0.250 1.681 -2.081 1.00 98.50 71 TRP A O 1
ATOM 556 N N . SER A 1 72 ? 0.589 -0.357 -2.517 1.00 98.50 72 SER A N 1
ATOM 557 C CA . SER A 1 72 ? -0.663 -1.086 -2.287 1.00 98.50 72 SER A CA 1
ATOM 558 C C . SER A 1 72 ? -1.228 -0.810 -0.885 1.00 98.50 72 SER A C 1
ATOM 560 O O . SER A 1 72 ? -2.422 -0.537 -0.741 1.00 98.50 72 SER A O 1
ATOM 562 N N . ALA A 1 73 ? -0.369 -0.775 0.141 1.00 98.44 73 ALA A N 1
ATOM 563 C CA . ALA A 1 73 ? -0.741 -0.419 1.510 1.00 98.44 73 ALA A CA 1
ATOM 564 C C . ALA A 1 73 ? -1.276 1.021 1.632 1.00 98.44 73 ALA A C 1
ATOM 566 O O . ALA A 1 73 ? -2.271 1.256 2.323 1.00 98.44 73 ALA A O 1
ATOM 567 N N . ALA A 1 74 ? -0.690 1.984 0.914 1.00 98.31 74 ALA A N 1
ATOM 568 C CA . ALA A 1 74 ? -1.216 3.348 0.875 1.00 98.31 74 ALA A CA 1
ATOM 569 C C . ALA A 1 74 ? -2.595 3.422 0.209 1.00 98.31 74 ALA A C 1
ATOM 571 O O . ALA A 1 74 ? -3.463 4.163 0.677 1.00 98.31 74 ALA A O 1
ATOM 572 N N . ILE A 1 75 ? -2.837 2.637 -0.847 1.00 98.12 75 ILE A N 1
ATOM 573 C CA . ILE A 1 75 ? -4.158 2.563 -1.484 1.00 98.12 75 ILE A CA 1
ATOM 574 C C . ILE A 1 75 ? -5.191 1.917 -0.558 1.00 98.12 75 ILE A C 1
ATOM 576 O O . ILE A 1 75 ? -6.322 2.405 -0.501 1.00 98.12 75 ILE A O 1
ATOM 580 N N . ILE A 1 76 ? -4.817 0.884 0.207 1.00 98.06 76 ILE A N 1
ATOM 581 C CA . ILE A 1 76 ? -5.667 0.313 1.266 1.00 98.06 76 ILE A CA 1
ATOM 582 C C . ILE A 1 76 ? -6.078 1.412 2.251 1.00 98.06 76 ILE A C 1
ATOM 584 O O . ILE A 1 76 ? -7.276 1.628 2.452 1.00 98.06 76 ILE A O 1
ATOM 588 N N . TYR A 1 77 ? -5.111 2.159 2.792 1.00 97.69 77 TYR A N 1
ATOM 589 C CA . TYR A 1 77 ? -5.384 3.250 3.728 1.00 97.69 77 TYR A CA 1
ATOM 590 C C . TYR A 1 77 ? -6.282 4.333 3.109 1.00 97.69 77 TYR A C 1
ATOM 592 O O . TYR A 1 77 ? -7.308 4.700 3.684 1.00 97.69 77 TYR A O 1
ATOM 600 N N . CYS A 1 78 ? -5.965 4.792 1.894 1.00 96.62 78 CYS A N 1
ATOM 601 C CA . CYS A 1 78 ? -6.783 5.771 1.176 1.00 96.62 78 CYS A CA 1
ATOM 602 C C . CYS A 1 78 ? -8.220 5.273 0.985 1.00 96.62 78 CYS A C 1
ATOM 604 O O . CYS A 1 78 ? -9.169 6.021 1.210 1.00 96.62 78 CYS A O 1
ATOM 606 N N . CYS A 1 79 ? -8.405 4.008 0.605 1.00 96.06 79 CYS A N 1
ATOM 607 C CA . CYS A 1 79 ? -9.727 3.420 0.425 1.00 96.06 79 CYS A CA 1
ATOM 608 C C . CYS A 1 79 ? -10.518 3.376 1.740 1.00 96.06 79 CYS A C 1
ATOM 610 O O . CYS A 1 79 ? -11.704 3.712 1.747 1.00 96.06 79 CYS A O 1
ATOM 612 N N . MET A 1 80 ? -9.876 3.009 2.853 1.00 95.19 80 MET A N 1
ATOM 613 C CA . MET A 1 80 ? -10.508 2.984 4.177 1.00 95.19 80 MET A CA 1
ATOM 614 C C . MET A 1 80 ? -10.950 4.383 4.621 1.00 95.19 80 MET A C 1
ATOM 616 O O . MET A 1 80 ? -12.094 4.563 5.046 1.00 95.19 80 MET A O 1
ATOM 620 N N . MET A 1 81 ? -10.085 5.387 4.455 1.00 94.94 81 MET A N 1
ATOM 621 C CA . MET A 1 81 ? -10.367 6.763 4.872 1.00 94.94 81 MET A CA 1
ATOM 622 C C . MET A 1 81 ? -11.411 7.446 3.985 1.00 94.94 81 MET A C 1
ATOM 624 O O . MET A 1 81 ? -12.320 8.116 4.479 1.00 94.94 81 MET A O 1
ATOM 628 N N . LEU A 1 82 ? -11.315 7.258 2.668 1.00 92.75 82 LEU A N 1
ATOM 629 C CA . LEU A 1 82 ? -12.176 7.928 1.691 1.00 92.75 82 LEU A CA 1
ATOM 630 C C . LEU A 1 82 ? -13.479 7.168 1.412 1.00 92.75 82 LEU A C 1
ATOM 632 O O . LEU A 1 82 ? -14.390 7.729 0.798 1.00 92.75 82 LEU A O 1
ATOM 636 N N . LYS A 1 83 ? -13.575 5.897 1.833 1.00 93.19 83 LYS A N 1
ATOM 637 C CA . LYS A 1 83 ? -14.685 4.964 1.540 1.00 93.19 83 LYS A CA 1
ATOM 638 C C . LYS A 1 83 ? -14.926 4.750 0.040 1.00 93.19 83 LYS A C 1
ATOM 640 O O . LYS A 1 83 ? -16.025 4.386 -0.378 1.00 93.19 83 LYS A O 1
ATOM 645 N N . LYS A 1 84 ? -13.908 5.027 -0.775 1.00 92.12 84 LYS A N 1
ATOM 646 C CA . LYS A 1 84 ? -13.868 4.839 -2.227 1.00 92.12 84 LYS A CA 1
ATOM 647 C C . LYS A 1 84 ? -12.416 4.774 -2.684 1.00 92.12 84 LYS A C 1
ATOM 649 O O . LYS A 1 84 ? -11.539 5.348 -2.041 1.00 92.12 84 LYS A O 1
ATOM 654 N N . PHE A 1 85 ? -12.182 4.156 -3.834 1.00 94.75 85 PHE A N 1
ATOM 655 C CA . PHE A 1 85 ? -10.860 4.159 -4.447 1.00 94.75 85 PHE A CA 1
ATOM 656 C C . PHE A 1 85 ? -10.503 5.527 -5.054 1.00 94.75 85 PHE A C 1
ATOM 658 O O . PHE A 1 85 ? -11.388 6.198 -5.600 1.00 94.75 85 PHE A O 1
ATOM 665 N N . PRO A 1 86 ? -9.218 5.931 -5.012 1.00 93.06 86 PRO A N 1
ATOM 666 C CA . PRO A 1 86 ? -8.728 7.115 -5.722 1.00 93.06 86 PRO A CA 1
ATOM 667 C C . PRO A 1 86 ? -8.905 7.027 -7.249 1.00 93.06 86 PRO A C 1
ATOM 669 O O . PRO A 1 86 ? -9.208 8.028 -7.900 1.00 93.06 86 PRO A O 1
ATOM 672 N N . TRP A 1 87 ? -8.758 5.825 -7.810 1.00 95.38 87 TRP A N 1
ATOM 673 C CA . TRP A 1 87 ? -8.861 5.492 -9.237 1.00 95.38 87 TRP A CA 1
ATOM 674 C C . TRP A 1 87 ? -9.250 4.021 -9.407 1.00 95.38 87 TRP A C 1
ATOM 676 O O . TRP A 1 87 ? -9.200 3.249 -8.451 1.00 95.38 87 TRP A O 1
ATOM 686 N N . LYS A 1 88 ? -9.638 3.618 -10.623 1.00 94.44 88 LYS A N 1
ATOM 687 C CA . LYS A 1 88 ? -9.923 2.206 -10.929 1.00 94.44 88 LYS A CA 1
ATOM 688 C C . LYS A 1 88 ? -8.657 1.423 -11.248 1.00 94.44 88 LYS A C 1
ATOM 690 O O . LYS A 1 88 ? -8.571 0.253 -10.907 1.00 94.44 88 LYS A O 1
ATOM 695 N N . VAL A 1 89 ? -7.705 2.069 -11.918 1.00 94.12 89 VAL A N 1
ATOM 696 C CA . VAL A 1 89 ? -6.442 1.471 -12.360 1.00 94.12 89 VAL A CA 1
ATOM 697 C C . VAL A 1 89 ? -5.368 2.566 -12.454 1.00 94.12 89 VAL A C 1
ATOM 699 O O . VAL A 1 89 ? -5.691 3.674 -12.897 1.00 94.12 89 VAL A O 1
ATOM 702 N N . PRO A 1 90 ? -4.100 2.306 -12.085 1.00 93.12 90 PRO A N 1
ATOM 703 C CA . PRO A 1 90 ? -3.003 3.281 -12.150 1.00 93.12 90 PRO A CA 1
ATOM 704 C C . PRO A 1 90 ? -2.473 3.473 -13.589 1.00 93.12 90 PRO A C 1
ATOM 706 O O . PRO A 1 90 ? -1.287 3.308 -13.875 1.00 93.12 90 PRO A O 1
ATOM 709 N N . LYS A 1 91 ? -3.363 3.778 -14.540 1.00 92.19 91 LYS A N 1
ATOM 710 C CA . LYS A 1 91 ? -3.032 4.020 -15.956 1.00 92.19 91 LYS A CA 1
ATOM 711 C C . LYS A 1 91 ? -3.499 5.405 -16.371 1.00 92.19 91 LYS A C 1
ATOM 713 O O . LYS A 1 91 ? -4.537 5.873 -15.921 1.00 92.19 91 LYS A O 1
ATOM 718 N N . LEU A 1 92 ? -2.785 6.038 -17.303 1.00 89.81 92 LEU A N 1
ATOM 719 C CA . LEU A 1 92 ? -3.142 7.372 -17.815 1.00 89.81 92 LEU A CA 1
ATOM 720 C C . LEU A 1 92 ? -4.494 7.419 -18.556 1.00 89.81 92 LEU A C 1
ATOM 722 O O . LEU A 1 92 ? -5.002 8.504 -18.828 1.00 89.81 92 LEU A O 1
ATOM 726 N N . SER A 1 93 ? -5.076 6.260 -18.883 1.00 90.88 93 SER A N 1
ATOM 727 C CA . SER A 1 93 ? -6.446 6.133 -19.390 1.00 90.88 93 SER A CA 1
ATOM 728 C C . SER A 1 93 ? -7.515 6.387 -18.319 1.00 90.88 93 SER A C 1
ATOM 730 O O . SER A 1 93 ? -8.653 6.693 -18.660 1.00 90.88 93 SER A O 1
ATOM 732 N N . ASP A 1 94 ? -7.177 6.238 -17.035 1.00 93.19 94 ASP A N 1
ATOM 733 C CA . ASP A 1 94 ? -8.036 6.624 -15.918 1.00 93.19 94 ASP A CA 1
ATOM 734 C C . ASP A 1 94 ? -7.819 8.114 -15.617 1.00 93.19 94 ASP A C 1
ATOM 736 O O . ASP A 1 94 ? -6.710 8.546 -15.302 1.00 93.19 94 ASP A O 1
ATOM 740 N N . ASN A 1 95 ? -8.879 8.919 -15.721 1.00 90.38 95 ASN A N 1
ATOM 741 C CA . ASN A 1 95 ? -8.788 10.370 -15.538 1.00 90.38 95 ASN A CA 1
ATOM 742 C C . ASN A 1 95 ? -8.329 10.770 -14.128 1.00 90.38 95 ASN A C 1
ATOM 744 O O . ASN A 1 95 ? -7.609 11.759 -13.987 1.00 90.38 95 ASN A O 1
ATOM 748 N N . SER A 1 96 ? -8.731 10.029 -13.092 1.00 91.69 96 SER A N 1
ATOM 749 C CA . SER A 1 96 ? -8.333 10.331 -11.716 1.00 91.69 96 SER A CA 1
ATOM 750 C C . SER A 1 96 ? -6.845 10.073 -11.527 1.00 91.69 96 SER A C 1
ATOM 752 O O . SER A 1 96 ? -6.138 10.931 -10.998 1.00 91.69 96 SER A O 1
ATOM 754 N N . PHE A 1 97 ? -6.353 8.935 -12.026 1.00 93.62 97 PHE A N 1
ATOM 755 C CA . PHE A 1 97 ? -4.927 8.632 -11.976 1.00 93.62 97 PHE A CA 1
ATOM 756 C C . PHE A 1 97 ? -4.107 9.573 -12.867 1.00 93.62 97 PHE A C 1
ATOM 758 O O . PHE A 1 97 ? -3.046 10.036 -12.463 1.00 93.62 97 PHE A O 1
ATOM 765 N N . LYS A 1 98 ? -4.607 9.939 -14.052 1.00 90.44 98 LYS A N 1
ATOM 766 C CA . LYS A 1 98 ? -3.958 10.927 -14.925 1.00 90.44 98 LYS A CA 1
ATOM 767 C C . LYS A 1 98 ? -3.760 12.264 -14.212 1.00 90.44 98 LYS A C 1
ATOM 769 O O . LYS A 1 98 ? -2.670 12.827 -14.280 1.00 90.44 98 LYS A O 1
ATOM 774 N N . LEU A 1 99 ? -4.783 12.766 -13.519 1.00 88.88 99 LEU A N 1
ATOM 775 C CA . LEU A 1 99 ? -4.688 14.013 -12.751 1.00 88.88 99 LEU A CA 1
ATOM 776 C C . LEU A 1 99 ? -3.724 13.892 -11.566 1.00 88.88 99 LEU A C 1
ATOM 778 O O . LEU A 1 99 ? -3.015 14.849 -11.272 1.00 88.88 99 LEU A O 1
ATOM 782 N N . PHE A 1 100 ? -3.666 12.720 -10.930 1.00 91.06 100 PHE A N 1
ATOM 783 C CA . PHE A 1 100 ? -2.687 12.417 -9.886 1.00 91.06 100 PHE A CA 1
ATOM 784 C C . PHE A 1 100 ? -1.246 12.364 -10.425 1.00 91.06 100 PHE A C 1
ATOM 786 O O . PHE A 1 100 ? -0.325 12.848 -9.776 1.00 91.06 100 PHE A O 1
ATOM 793 N N . ALA A 1 101 ? -1.040 11.798 -11.616 1.00 88.69 101 ALA A N 1
ATOM 794 C CA . ALA A 1 101 ? 0.285 11.623 -12.203 1.00 88.69 101 ALA A CA 1
ATOM 795 C C . ALA A 1 101 ? 0.832 12.893 -12.881 1.00 88.69 101 ALA A C 1
ATOM 797 O O . ALA A 1 101 ? 2.039 13.023 -13.074 1.00 88.69 101 ALA A O 1
ATOM 798 N N . SER A 1 102 ? -0.038 13.837 -13.244 1.00 81.38 102 SER A N 1
ATOM 799 C CA . SER A 1 102 ? 0.353 15.067 -13.940 1.00 81.38 102 SER A CA 1
ATOM 800 C C . SER A 1 102 ? 0.933 16.087 -12.951 1.00 81.38 102 SER A C 1
ATOM 802 O O . SER A 1 102 ? 0.202 16.631 -12.126 1.00 81.38 102 SER A O 1
ATOM 804 N N . ARG A 1 103 ? 2.241 16.373 -13.038 1.00 67.50 103 ARG A N 1
ATOM 805 C CA . ARG A 1 103 ? 2.945 17.383 -12.216 1.00 67.50 103 ARG A CA 1
ATOM 806 C C . ARG A 1 103 ? 3.125 18.716 -12.959 1.00 67.50 103 ARG A C 1
ATOM 808 O O . ARG A 1 103 ? 4.244 19.201 -13.078 1.00 67.50 103 ARG A O 1
ATOM 815 N N . GLY A 1 104 ? 2.044 19.288 -13.491 1.00 62.12 104 GLY A N 1
ATOM 816 C CA . GLY A 1 104 ? 2.063 20.564 -14.231 1.00 62.12 104 GLY A CA 1
ATOM 817 C C . GLY A 1 104 ? 2.711 20.496 -15.624 1.00 62.12 104 GLY A C 1
ATOM 818 O O . GLY A 1 104 ? 2.127 20.984 -16.586 1.00 62.12 104 GLY A O 1
ATOM 819 N N . GLU A 1 105 ? 3.858 19.830 -15.763 1.00 60.28 105 GLU A N 1
ATOM 820 C CA . GLU A 1 105 ? 4.544 19.590 -17.036 1.00 60.28 105 GLU A CA 1
ATOM 821 C C . GLU A 1 105 ? 4.186 18.220 -17.636 1.00 60.28 105 GLU A C 1
ATOM 823 O O . GLU A 1 105 ? 3.963 17.236 -16.922 1.00 60.28 105 GLU A O 1
ATOM 828 N N . LEU A 1 106 ? 4.151 18.147 -18.972 1.00 66.12 106 LEU A N 1
ATOM 829 C CA . LEU A 1 106 ? 3.856 16.952 -19.779 1.00 66.12 106 LEU A CA 1
ATOM 830 C C . LEU A 1 106 ? 5.021 15.941 -19.773 1.00 66.12 106 LEU A C 1
ATOM 832 O O . LEU A 1 106 ? 5.512 15.526 -20.821 1.00 66.12 106 LEU A O 1
ATOM 836 N N . ILE A 1 107 ? 5.480 15.533 -18.593 1.00 76.44 107 ILE A N 1
ATOM 837 C CA . ILE A 1 107 ? 6.522 14.513 -18.458 1.00 76.44 107 ILE A CA 1
ATOM 838 C C . ILE A 1 107 ? 5.878 13.127 -18.656 1.00 76.44 107 ILE A C 1
ATOM 840 O O . ILE A 1 107 ? 4.897 12.811 -17.972 1.00 76.44 107 ILE A O 1
ATOM 844 N N . PRO A 1 108 ? 6.399 12.269 -19.557 1.00 83.12 108 PRO A N 1
ATOM 845 C CA . PRO A 1 108 ? 5.899 10.907 -19.717 1.00 83.12 108 PRO A CA 1
ATOM 846 C C . PRO A 1 108 ? 5.958 10.124 -18.403 1.00 83.12 108 PRO A C 1
ATOM 848 O O . PRO A 1 108 ? 6.940 10.205 -17.665 1.00 83.12 108 PRO A O 1
ATOM 851 N N . ILE A 1 109 ? 4.943 9.294 -18.136 1.00 83.81 109 ILE A N 1
ATOM 852 C CA . ILE A 1 109 ? 4.885 8.506 -16.895 1.00 83.81 109 ILE A CA 1
ATOM 853 C C . ILE A 1 109 ? 6.132 7.639 -16.703 1.00 83.81 109 ILE A C 1
ATOM 855 O O . ILE A 1 109 ? 6.671 7.587 -15.608 1.00 83.81 109 ILE A O 1
ATOM 859 N N . SER A 1 110 ? 6.659 7.035 -17.769 1.00 82.38 110 SER A N 1
ATOM 860 C CA . SER A 1 110 ? 7.883 6.232 -17.705 1.00 82.38 110 SER A CA 1
ATOM 861 C C . SER A 1 110 ? 9.094 7.012 -17.199 1.00 82.38 110 SER A C 1
ATOM 863 O O . SER A 1 110 ? 9.974 6.414 -16.593 1.00 82.38 110 SER A O 1
ATOM 865 N N . GLU A 1 111 ? 9.146 8.319 -17.453 1.00 83.56 111 GLU A N 1
ATOM 866 C CA . GLU A 1 111 ? 10.231 9.191 -17.006 1.00 83.56 111 GLU A CA 1
ATOM 867 C C . GLU A 1 111 ? 10.016 9.641 -15.559 1.00 83.56 111 GLU A C 1
ATOM 869 O O . GLU A 1 111 ? 10.942 9.619 -14.752 1.00 83.56 111 GLU A O 1
ATOM 874 N N . LEU A 1 112 ? 8.766 9.940 -15.183 1.00 85.31 112 LEU A N 1
ATOM 875 C CA . LEU A 1 112 ? 8.403 10.193 -13.785 1.00 85.31 112 LEU A CA 1
ATOM 876 C C . LEU A 1 112 ? 8.754 9.007 -12.882 1.00 85.31 112 LEU A C 1
ATOM 878 O O . LEU A 1 112 ? 9.251 9.211 -11.780 1.00 85.31 112 LEU A O 1
ATOM 882 N N . LEU A 1 113 ? 8.536 7.781 -13.363 1.00 86.94 113 LEU A N 1
ATOM 883 C CA . LEU A 1 113 ? 8.830 6.555 -12.624 1.00 86.94 113 LEU A CA 1
ATOM 884 C C . LEU A 1 113 ? 10.336 6.260 -12.493 1.00 86.94 113 LEU A C 1
ATOM 886 O O . LEU A 1 113 ? 10.720 5.488 -11.621 1.00 86.94 113 LEU A O 1
ATOM 890 N N . LYS A 1 114 ? 11.195 6.846 -13.336 1.00 87.50 114 LYS A N 1
ATOM 891 C CA . LYS A 1 114 ? 12.652 6.602 -13.335 1.00 87.50 114 LYS A CA 1
ATOM 892 C C . LYS A 1 114 ? 13.453 7.585 -12.484 1.00 87.50 114 LYS A C 1
ATOM 894 O O . LYS A 1 114 ? 14.674 7.457 -12.420 1.00 87.50 114 LYS A O 1
ATOM 899 N N . ARG A 1 115 ? 12.804 8.566 -11.849 1.00 83.88 115 ARG A N 1
ATOM 900 C CA . ARG A 1 115 ? 13.504 9.547 -11.007 1.00 83.88 115 ARG A CA 1
ATOM 901 C C . ARG A 1 115 ? 14.288 8.833 -9.905 1.00 83.88 115 ARG A C 1
ATOM 903 O O . ARG A 1 115 ? 13.777 7.914 -9.269 1.00 83.88 115 ARG A O 1
ATOM 910 N N . THR A 1 116 ? 15.519 9.272 -9.682 1.00 82.12 116 THR A N 1
ATOM 911 C CA . THR A 1 116 ? 16.380 8.792 -8.599 1.00 82.12 116 THR A CA 1
ATOM 912 C C . THR A 1 116 ? 16.335 9.768 -7.424 1.00 82.12 116 THR A C 1
ATOM 914 O O . THR A 1 116 ? 16.128 10.965 -7.652 1.00 82.12 116 THR A O 1
ATOM 917 N N . PRO A 1 117 ? 16.573 9.312 -6.181 1.00 73.56 117 PRO A N 1
ATOM 918 C CA . PRO A 1 117 ? 16.816 10.218 -5.066 1.00 73.56 117 PRO A CA 1
ATOM 919 C C . PRO A 1 117 ? 17.952 11.173 -5.439 1.00 73.56 117 PRO A C 1
ATOM 921 O O . PRO A 1 117 ? 19.003 10.725 -5.903 1.00 73.56 117 PRO A O 1
ATOM 924 N N . GLN A 1 118 ? 17.744 12.482 -5.292 1.00 58.88 118 GLN A N 1
ATOM 925 C CA . GLN A 1 118 ? 18.845 13.434 -5.418 1.00 58.88 118 GLN A CA 1
ATOM 926 C C . GLN A 1 118 ? 19.880 13.062 -4.349 1.00 58.88 118 GLN A C 1
ATOM 928 O O . GLN A 1 118 ? 19.552 13.006 -3.164 1.00 58.88 118 GLN A O 1
ATOM 933 N N . SER A 1 119 ? 21.125 12.778 -4.750 1.00 37.44 119 SER A N 1
ATOM 934 C CA . SER A 1 119 ? 22.239 12.847 -3.804 1.00 37.44 119 SER A CA 1
ATOM 935 C C . SER A 1 119 ? 22.175 14.227 -3.171 1.00 37.44 119 SER A C 1
ATOM 937 O O . SER A 1 119 ? 22.029 15.191 -3.919 1.00 37.44 119 SER A O 1
ATOM 939 N N . ILE A 1 120 ? 22.259 14.325 -1.846 1.00 42.03 120 ILE A N 1
ATOM 940 C CA . ILE A 1 120 ? 22.365 15.604 -1.141 1.00 42.03 120 ILE A CA 1
ATOM 941 C C . ILE A 1 120 ? 23.554 16.365 -1.751 1.00 42.03 120 ILE A C 1
ATOM 943 O O . ILE A 1 120 ? 24.708 16.117 -1.419 1.00 42.03 120 ILE A O 1
ATOM 947 N N . GLN A 1 121 ? 23.267 17.228 -2.714 1.00 34.84 121 GLN A N 1
ATOM 948 C CA . GLN A 1 121 ? 24.098 18.333 -3.130 1.00 34.84 121 GLN A CA 1
ATOM 949 C C . GLN A 1 121 ? 23.262 19.533 -2.742 1.00 34.84 121 GLN A C 1
ATOM 951 O O . GLN A 1 121 ? 22.141 19.703 -3.220 1.00 34.84 121 GLN A O 1
ATOM 956 N N . GLU A 1 122 ? 23.779 20.261 -1.762 1.00 42.72 122 GLU A N 1
ATOM 957 C CA . GLU A 1 122 ? 23.290 21.561 -1.348 1.00 42.72 122 GLU A CA 1
ATOM 958 C C . GLU A 1 122 ? 23.103 22.412 -2.606 1.00 42.72 122 GLU A C 1
ATOM 960 O O . GLU A 1 122 ? 24.080 22.890 -3.181 1.00 42.72 122 GLU A O 1
ATOM 965 N N . ASP A 1 123 ? 21.861 22.591 -3.059 1.00 33.78 123 ASP A N 1
ATOM 966 C CA . ASP A 1 123 ? 21.564 23.666 -3.996 1.00 33.78 123 ASP A CA 1
ATOM 967 C C . ASP A 1 123 ? 21.539 24.951 -3.170 1.00 33.78 123 ASP A C 1
ATOM 969 O O . ASP A 1 123 ? 20.514 25.419 -2.667 1.00 33.78 123 ASP A O 1
ATOM 973 N N . GLY A 1 124 ? 22.752 25.439 -2.913 1.00 32.44 124 GLY A N 1
ATOM 974 C CA . GLY A 1 124 ? 22.998 26.779 -2.441 1.00 32.44 124 GLY A CA 1
ATOM 975 C C . GLY A 1 124 ? 22.444 27.735 -3.481 1.00 32.44 124 GLY A C 1
ATOM 976 O O . GLY A 1 124 ? 23.072 27.982 -4.507 1.00 32.44 124 GLY A O 1
ATOM 977 N N . GLY A 1 125 ? 21.273 28.295 -3.189 1.00 36.06 125 GLY A N 1
ATOM 978 C CA . GLY A 1 125 ? 20.769 29.456 -3.896 1.00 36.06 125 GLY A CA 1
ATOM 979 C C . GLY A 1 125 ? 21.793 30.584 -3.809 1.00 36.06 125 GLY A C 1
ATOM 980 O O . GLY A 1 125 ? 21.877 31.283 -2.801 1.00 36.06 125 GLY A O 1
ATOM 981 N N . LEU A 1 126 ? 22.558 30.781 -4.879 1.00 33.97 126 LEU A N 1
ATOM 982 C CA . LEU A 1 126 ? 23.199 32.050 -5.167 1.00 33.97 126 LEU A CA 1
ATOM 983 C C . LEU A 1 126 ? 22.681 32.572 -6.499 1.00 33.97 126 LEU A C 1
ATOM 985 O O . LEU A 1 126 ? 22.954 32.047 -7.575 1.00 33.97 126 LEU A O 1
ATOM 989 N N . ASN A 1 127 ? 21.933 33.662 -6.357 1.00 39.62 127 ASN A N 1
ATOM 990 C CA . ASN A 1 127 ? 21.715 34.692 -7.354 1.00 39.62 127 ASN A CA 1
ATOM 991 C C . ASN A 1 127 ? 22.963 34.898 -8.218 1.00 39.62 127 ASN A C 1
ATOM 993 O O . ASN A 1 127 ? 24.037 35.127 -7.670 1.00 39.62 127 ASN A O 1
ATOM 997 N N . ASN A 1 128 ? 22.794 34.906 -9.538 1.00 33.12 128 ASN A N 1
ATOM 998 C CA . ASN A 1 128 ? 23.521 35.804 -10.434 1.00 33.12 128 ASN A CA 1
ATOM 999 C C . ASN A 1 128 ? 22.847 35.789 -11.805 1.00 33.12 128 ASN A C 1
ATOM 1001 O O . ASN A 1 128 ? 23.193 35.021 -12.697 1.00 33.12 128 ASN A O 1
ATOM 1005 N N . MET A 1 129 ? 21.856 36.664 -11.953 1.00 36.56 129 MET A N 1
ATOM 1006 C CA . MET A 1 129 ? 21.369 37.085 -13.255 1.00 36.56 129 MET A CA 1
ATOM 1007 C C . MET A 1 129 ? 22.238 38.265 -13.686 1.00 36.56 129 MET A C 1
ATOM 1009 O O . MET A 1 129 ? 21.936 39.403 -13.351 1.00 36.56 129 MET A O 1
ATOM 1013 N N . ASN A 1 130 ? 23.346 37.974 -14.362 1.00 35.31 130 ASN A N 1
ATOM 1014 C CA . ASN A 1 130 ? 24.070 38.940 -15.177 1.00 35.31 130 ASN A CA 1
ATOM 1015 C C . ASN A 1 130 ? 24.570 38.237 -16.441 1.00 35.31 130 ASN A C 1
ATOM 1017 O O . ASN A 1 130 ? 25.063 37.114 -16.383 1.00 35.31 130 ASN A O 1
ATOM 1021 N N . ASP A 1 131 ? 24.432 38.966 -17.544 1.00 30.62 131 ASP A N 1
ATOM 1022 C CA . ASP A 1 131 ? 25.062 38.761 -18.848 1.00 30.62 131 ASP A CA 1
ATOM 1023 C C . ASP A 1 131 ? 24.391 37.802 -19.833 1.00 30.62 131 ASP A C 1
ATOM 1025 O O . ASP A 1 131 ? 24.901 36.735 -20.149 1.00 30.62 131 ASP A O 1
ATOM 1029 N N . LEU A 1 132 ? 23.307 38.289 -20.448 1.00 30.73 132 LEU A N 1
ATOM 1030 C CA . LEU A 1 132 ? 23.049 38.077 -21.877 1.00 30.73 132 LEU A CA 1
ATOM 1031 C C . LEU A 1 132 ? 22.486 39.372 -22.484 1.00 30.73 132 LEU A C 1
ATOM 1033 O O . LEU A 1 132 ? 21.277 39.562 -22.568 1.00 30.73 132 LEU A O 1
ATOM 1037 N N . ASN A 1 133 ? 23.381 40.268 -22.897 1.00 29.00 133 ASN A N 1
ATOM 1038 C CA . ASN A 1 133 ? 23.079 41.339 -23.842 1.00 29.00 133 ASN A CA 1
ATOM 1039 C C . ASN A 1 133 ? 24.199 41.382 -24.877 1.00 29.00 133 ASN A C 1
ATOM 1041 O O . ASN A 1 133 ? 25.242 41.974 -24.625 1.00 29.00 133 ASN A O 1
ATOM 1045 N N . GLU A 1 134 ? 23.967 40.796 -26.050 1.00 29.72 134 GLU A N 1
ATOM 1046 C CA . GLU A 1 134 ? 24.588 41.297 -27.271 1.00 29.72 134 GLU A CA 1
ATOM 1047 C C . GLU A 1 134 ? 23.757 40.941 -28.509 1.00 29.72 134 GLU A C 1
ATOM 1049 O O . GLU A 1 134 ? 23.262 39.825 -28.653 1.00 29.72 134 GLU A O 1
ATOM 1054 N N . ALA A 1 135 ? 23.665 41.941 -29.388 1.00 30.56 135 ALA A N 1
ATOM 1055 C CA . ALA A 1 135 ? 23.051 41.984 -30.713 1.00 30.56 135 ALA A CA 1
ATOM 1056 C C . ALA A 1 135 ? 21.510 42.050 -30.779 1.00 30.56 135 ALA A C 1
ATOM 1058 O O . ALA A 1 135 ? 20.816 41.041 -30.734 1.00 30.56 135 ALA A O 1
ATOM 1059 N N . ILE A 1 136 ? 20.979 43.255 -31.028 1.00 32.16 136 ILE A N 1
ATOM 1060 C CA . ILE A 1 136 ? 20.484 43.663 -32.359 1.00 32.16 136 ILE A CA 1
ATOM 1061 C C . ILE A 1 136 ? 20.282 45.191 -32.376 1.00 32.16 136 ILE A C 1
ATOM 1063 O O . ILE A 1 136 ? 19.659 45.781 -31.498 1.00 32.16 136 ILE A O 1
ATOM 1067 N N . ASP A 1 137 ? 20.865 45.792 -33.405 1.00 32.59 137 ASP A N 1
ATOM 1068 C CA . ASP A 1 137 ? 20.813 47.190 -33.831 1.00 32.59 137 ASP A CA 1
ATOM 1069 C C . ASP A 1 137 ? 19.398 47.567 -34.325 1.00 32.59 137 ASP A C 1
ATOM 1071 O O . ASP A 1 137 ? 18.818 46.769 -35.060 1.00 32.59 137 ASP A O 1
ATOM 1075 N N . LEU A 1 138 ? 18.854 48.742 -33.951 1.00 32.81 138 LEU A N 1
ATOM 1076 C CA . LEU A 1 138 ? 17.934 49.598 -34.746 1.00 32.81 138 LEU A CA 1
ATOM 1077 C C . LEU A 1 138 ? 17.542 50.902 -33.970 1.00 32.81 138 LEU A C 1
ATOM 1079 O O . LEU A 1 138 ? 17.438 50.870 -32.743 1.00 32.81 138 LEU A O 1
ATOM 1083 N N . PRO A 1 139 ? 17.331 52.056 -34.655 1.00 35.25 139 PRO A N 1
ATOM 1084 C CA . PRO A 1 139 ? 17.419 53.417 -34.085 1.00 35.25 139 PRO A CA 1
ATOM 1085 C C . PRO A 1 139 ? 16.043 54.052 -33.685 1.00 35.25 139 PRO A C 1
ATOM 1087 O O . PRO A 1 139 ? 15.010 53.395 -33.814 1.00 35.25 139 PRO A O 1
ATOM 1090 N N . PRO A 1 140 ? 15.999 55.306 -33.157 1.00 52.19 140 PRO A N 1
ATOM 1091 C CA . PRO A 1 140 ? 15.078 55.735 -32.088 1.00 52.19 140 PRO A CA 1
ATOM 1092 C C . PRO A 1 140 ? 13.861 56.564 -32.549 1.00 52.19 140 PRO A C 1
ATOM 1094 O O . PRO A 1 140 ? 13.899 57.165 -33.619 1.00 52.19 140 PRO A O 1
ATOM 1097 N N . ASN A 1 141 ? 12.827 56.691 -31.692 1.00 32.03 141 ASN A N 1
ATOM 1098 C CA . ASN A 1 141 ? 12.141 57.975 -31.419 1.00 32.03 141 ASN A CA 1
ATOM 1099 C C . ASN A 1 141 ? 11.122 57.939 -30.237 1.00 32.03 141 ASN A C 1
ATOM 1101 O O . ASN A 1 141 ? 10.671 56.856 -29.868 1.00 32.03 141 ASN A O 1
ATOM 1105 N N . PRO A 1 142 ? 10.775 59.109 -29.634 1.00 39.62 142 PRO A N 1
ATOM 1106 C CA . PRO A 1 142 ? 10.156 59.287 -28.298 1.00 39.62 142 PRO A CA 1
ATOM 1107 C C . PRO A 1 142 ? 8.719 59.901 -28.375 1.00 39.62 142 PRO A C 1
ATOM 1109 O O . PRO A 1 142 ? 8.165 59.942 -29.471 1.00 39.62 142 PRO A O 1
ATOM 1112 N N . PRO A 1 143 ? 8.141 60.545 -27.326 1.00 39.75 143 PRO A N 1
ATOM 1113 C CA . PRO A 1 143 ? 7.859 60.123 -25.946 1.00 39.75 143 PRO A CA 1
ATOM 1114 C C . PRO A 1 143 ? 6.342 60.158 -25.578 1.00 39.75 143 PRO A C 1
ATOM 1116 O O . PRO A 1 143 ? 5.527 60.760 -26.265 1.00 39.75 143 PRO A O 1
ATOM 1119 N N . SER A 1 144 ? 6.015 59.546 -24.428 1.00 31.95 144 SER A N 1
ATOM 1120 C CA . SER A 1 144 ? 4.981 59.900 -23.421 1.00 31.95 144 SER A CA 1
ATOM 1121 C C . SER A 1 144 ? 3.584 60.399 -23.837 1.00 31.95 144 SER A C 1
ATOM 1123 O O . SER A 1 144 ? 3.472 61.497 -24.363 1.00 31.95 144 SER A O 1
ATOM 1125 N N . PHE A 1 145 ? 2.527 59.742 -23.337 1.00 27.09 145 PHE A N 1
ATOM 1126 C CA . PHE A 1 145 ? 1.381 60.438 -22.728 1.00 27.09 145 PHE A CA 1
ATOM 1127 C C . PHE A 1 145 ? 0.747 59.591 -21.613 1.00 27.09 145 PHE A C 1
ATOM 1129 O O . PHE A 1 145 ? 0.529 58.390 -21.748 1.00 27.09 145 PHE A O 1
ATOM 1136 N N . SER A 1 146 ? 0.523 60.262 -20.488 1.00 31.12 146 SER A N 1
ATOM 1137 C CA . SER A 1 146 ? -0.230 59.858 -19.304 1.00 31.12 146 SER A CA 1
ATOM 1138 C C . SER A 1 146 ? -1.697 59.572 -19.615 1.00 31.12 146 SER A C 1
ATOM 1140 O O . SER A 1 146 ? -2.266 60.313 -20.407 1.00 31.12 146 SER A O 1
ATOM 1142 N N . GLU A 1 147 ? -2.335 58.652 -18.885 1.00 27.59 147 GLU A N 1
ATOM 1143 C CA . GLU A 1 147 ? -3.563 58.974 -18.141 1.00 27.59 147 GLU A CA 1
ATOM 1144 C C . GLU A 1 147 ? -4.028 57.841 -17.213 1.00 27.59 147 GLU A C 1
ATOM 1146 O O . GLU A 1 147 ? -3.804 56.653 -17.423 1.00 27.59 147 GLU A O 1
ATOM 1151 N N . SER A 1 148 ? -4.625 58.300 -16.123 1.00 29.08 148 SER A N 1
ATOM 1152 C CA . SER A 1 148 ? -5.130 57.623 -14.936 1.00 29.08 148 SER A CA 1
ATOM 1153 C C . SER A 1 148 ? -6.479 56.911 -15.119 1.00 29.08 148 SER A C 1
ATOM 1155 O O . SER A 1 148 ? -7.232 57.235 -16.028 1.00 29.08 148 SER A O 1
ATOM 1157 N N . VAL A 1 149 ? -6.823 56.099 -14.106 1.00 27.67 149 VAL A N 1
ATOM 1158 C CA . VAL A 1 149 ? -8.142 55.945 -13.438 1.00 27.67 149 VAL A CA 1
ATOM 1159 C C . VAL A 1 149 ? -8.624 54.491 -13.363 1.00 27.67 149 VAL A C 1
ATOM 1161 O O . VAL A 1 149 ? -8.822 53.831 -14.375 1.00 27.67 149 VAL A O 1
ATOM 1164 N N . GLY A 1 150 ? -8.933 54.054 -12.133 1.00 26.25 150 GLY A N 1
ATOM 1165 C CA . GLY A 1 150 ? -10.028 53.110 -11.886 1.00 26.25 150 GLY A CA 1
ATOM 1166 C C . GLY A 1 150 ? -9.737 51.984 -10.897 1.00 26.25 150 GLY A C 1
ATOM 1167 O O . GLY A 1 150 ? -9.536 50.848 -11.309 1.00 26.25 150 GLY A O 1
ATOM 1168 N N . GLN A 1 151 ? -9.807 52.263 -9.591 1.00 29.84 151 GLN A N 1
ATOM 1169 C CA . GLN A 1 151 ? -10.271 51.244 -8.636 1.00 29.84 151 GLN A CA 1
ATOM 1170 C C . GLN A 1 151 ? -11.771 50.977 -8.866 1.00 29.84 151 GLN A C 1
ATOM 1172 O O . GLN A 1 151 ? -12.498 51.888 -9.272 1.00 29.84 151 GLN A O 1
ATOM 1177 N N . PRO A 1 152 ? -12.257 49.774 -8.521 1.00 31.66 152 PRO A N 1
ATOM 1178 C CA . PRO A 1 152 ? -13.107 49.728 -7.335 1.00 31.66 152 PRO A CA 1
ATOM 1179 C C . PRO A 1 152 ? -12.792 48.558 -6.393 1.00 31.66 152 PRO A C 1
ATOM 1181 O O . PRO A 1 152 ? -12.463 47.445 -6.795 1.00 31.66 152 PRO A O 1
ATOM 1184 N N . SER A 1 153 ? -12.947 48.855 -5.109 1.00 32.03 153 SER A N 1
ATOM 1185 C CA . SER A 1 153 ? -13.070 47.938 -3.981 1.00 32.03 153 SER A CA 1
ATOM 1186 C C . SER A 1 153 ? -14.419 47.207 -3.989 1.00 32.03 153 SER A C 1
ATOM 1188 O O . SER A 1 153 ? -15.442 47.843 -4.242 1.00 32.03 153 SER A O 1
ATOM 1190 N N . ASN A 1 154 ? -14.441 45.919 -3.629 1.00 27.92 154 ASN A N 1
ATOM 1191 C CA . ASN A 1 154 ? -15.279 45.400 -2.536 1.00 27.92 154 ASN A CA 1
ATOM 1192 C C . ASN A 1 154 ? -15.075 43.895 -2.308 1.00 27.92 154 ASN A C 1
ATOM 1194 O O . ASN A 1 154 ? -15.055 43.092 -3.239 1.00 27.92 154 ASN A O 1
ATOM 1198 N N . ASP A 1 155 ? -14.967 43.567 -1.023 1.00 36.09 155 ASP A N 1
ATOM 1199 C CA . ASP A 1 155 ? -15.000 42.248 -0.405 1.00 36.09 155 ASP A CA 1
ATOM 1200 C C . ASP A 1 155 ? -16.146 41.352 -0.889 1.00 36.09 155 ASP A C 1
ATOM 1202 O O . ASP A 1 155 ? -17.299 41.774 -0.856 1.00 36.09 155 ASP A O 1
ATOM 1206 N N . VAL A 1 156 ? -15.844 40.075 -1.164 1.00 33.94 156 VAL A N 1
ATOM 1207 C CA . VAL A 1 156 ? -16.654 38.927 -0.715 1.00 33.94 156 VAL A CA 1
ATOM 1208 C C . VAL A 1 156 ? -15.724 37.732 -0.480 1.00 33.94 156 VAL A C 1
ATOM 1210 O O . VAL A 1 156 ? -15.078 37.221 -1.394 1.00 33.94 156 VAL A O 1
ATOM 1213 N N . GLN A 1 157 ? -15.698 37.257 0.765 1.00 41.53 157 GLN A N 1
ATOM 1214 C CA . GLN A 1 157 ? -15.158 35.962 1.172 1.00 41.53 157 GLN A CA 1
ATOM 1215 C C . GLN A 1 157 ? -15.820 34.823 0.383 1.00 41.53 157 GLN A C 1
ATOM 1217 O O . GLN A 1 157 ? -16.964 34.453 0.637 1.00 41.53 157 GLN A O 1
ATOM 1222 N N . GLY A 1 158 ? -15.074 34.225 -0.541 1.00 32.12 158 GLY A N 1
ATOM 1223 C CA . GLY A 1 158 ? -15.424 32.970 -1.194 1.00 32.12 158 GLY A CA 1
ATOM 1224 C C . GLY A 1 158 ? -14.254 32.008 -1.065 1.00 32.12 158 GLY A C 1
ATOM 1225 O O . GLY A 1 158 ? -13.197 32.241 -1.644 1.00 32.12 158 GLY A O 1
ATOM 1226 N N . ARG A 1 159 ? -14.422 30.935 -0.283 1.00 41.38 159 ARG A N 1
ATOM 1227 C CA . ARG A 1 159 ? -13.484 29.804 -0.248 1.00 41.38 159 ARG A CA 1
ATOM 1228 C C . ARG A 1 159 ? -13.245 29.338 -1.685 1.00 41.38 159 ARG A C 1
ATOM 1230 O O . ARG A 1 159 ? -14.161 28.809 -2.310 1.00 41.38 159 ARG A O 1
ATOM 1237 N N . SER A 1 160 ? -12.034 29.557 -2.196 1.00 34.03 160 SER A N 1
ATOM 1238 C CA . SER A 1 160 ? -11.644 29.099 -3.526 1.00 34.03 160 SER A CA 1
ATOM 1239 C C . SER A 1 160 ? -11.818 27.582 -3.604 1.00 34.03 160 SER A C 1
ATOM 1241 O O . SER A 1 160 ? -11.291 26.828 -2.784 1.00 34.03 160 SER A O 1
ATOM 1243 N N . HIS A 1 161 ? -12.639 27.151 -4.555 1.00 41.84 161 HIS A N 1
ATOM 1244 C CA . HIS A 1 161 ? -12.937 25.757 -4.826 1.00 41.84 161 HIS A CA 1
ATOM 1245 C C . HIS A 1 161 ? -11.655 25.009 -5.230 1.00 41.84 161 HIS A C 1
ATOM 1247 O O . HIS A 1 161 ? -10.888 25.481 -6.063 1.00 41.84 161 HIS A O 1
ATOM 1253 N N . THR A 1 162 ? -11.470 23.811 -4.673 1.00 44.56 162 THR A N 1
ATOM 1254 C CA . THR A 1 162 ? -10.344 22.859 -4.802 1.00 44.56 162 THR A CA 1
ATOM 1255 C C . THR A 1 162 ? -10.095 22.314 -6.228 1.00 44.56 162 THR A C 1
ATOM 1257 O O . THR A 1 162 ? -9.901 21.111 -6.406 1.00 44.56 162 THR A O 1
ATOM 1260 N N . SER A 1 163 ? -10.177 23.142 -7.272 1.00 46.72 163 SER A N 1
ATOM 1261 C CA . SER A 1 163 ? -10.179 22.702 -8.679 1.00 46.72 163 SER A CA 1
ATOM 1262 C C . SER A 1 163 ? -8.842 22.851 -9.413 1.00 46.72 163 SER A C 1
ATOM 1264 O O . SER A 1 163 ? -8.712 22.329 -10.516 1.00 46.72 163 SER A O 1
ATOM 1266 N N . THR A 1 164 ? -7.843 23.499 -8.807 1.00 51.59 164 THR A N 1
ATOM 1267 C CA . THR A 1 164 ? -6.521 23.749 -9.417 1.00 51.59 164 THR A CA 1
ATOM 1268 C C . THR A 1 164 ? -5.433 22.766 -8.988 1.00 51.59 164 THR A C 1
ATOM 1270 O O . THR A 1 164 ? -4.359 22.748 -9.578 1.00 51.59 164 THR A O 1
ATOM 1273 N N . GLU A 1 165 ? -5.695 21.929 -7.984 1.00 57.62 165 GLU A N 1
ATOM 1274 C CA . GLU A 1 165 ? -4.704 20.995 -7.443 1.00 57.62 165 GLU A CA 1
ATOM 1275 C C . GLU A 1 165 ? -4.554 19.768 -8.362 1.00 57.62 165 GLU A C 1
ATOM 1277 O O . GLU A 1 165 ? -5.392 18.858 -8.373 1.00 57.62 165 GLU A O 1
ATOM 1282 N N . THR A 1 166 ? -3.484 19.745 -9.159 1.00 64.25 166 THR A N 1
ATOM 1283 C CA . THR A 1 166 ? -2.987 18.555 -9.873 1.00 64.25 166 THR A CA 1
ATOM 1284 C C . THR A 1 166 ? -1.935 17.825 -9.037 1.00 64.25 166 THR A C 1
ATOM 1286 O O . THR A 1 166 ? -1.340 18.407 -8.133 1.00 64.25 166 THR A O 1
ATOM 1289 N N . GLY A 1 167 ? -1.659 16.556 -9.337 1.00 78.56 167 GLY A N 1
ATOM 1290 C CA . GLY A 1 167 ? -0.636 15.792 -8.626 1.00 78.56 167 GLY A CA 1
ATOM 1291 C C . GLY A 1 167 ? -1.158 15.055 -7.386 1.00 78.56 167 GLY A C 1
ATOM 1292 O O . GLY A 1 167 ? -2.364 14.860 -7.199 1.00 78.56 167 GLY A O 1
ATOM 1293 N N . ALA A 1 168 ? -0.236 14.673 -6.498 1.00 81.31 168 ALA A N 1
ATOM 1294 C CA . ALA A 1 168 ? -0.566 13.982 -5.251 1.00 81.31 168 ALA A CA 1
ATOM 1295 C C . ALA A 1 168 ? -1.374 14.849 -4.268 1.00 81.31 168 ALA A C 1
ATOM 1297 O O . ALA A 1 168 ? -2.163 14.309 -3.493 1.00 81.31 168 ALA A O 1
ATOM 1298 N N . GLY A 1 169 ? -1.253 16.182 -4.344 1.00 81.81 169 GLY A N 1
ATOM 1299 C CA . GLY A 1 169 ? -1.922 17.127 -3.441 1.00 81.81 169 GLY A CA 1
ATOM 1300 C C . GLY A 1 169 ? -3.437 16.927 -3.361 1.00 81.81 169 GLY A C 1
ATOM 1301 O O . GLY A 1 169 ? -4.001 16.907 -2.271 1.00 81.81 169 GLY A O 1
ATOM 1302 N N . ARG A 1 170 ? -4.099 16.641 -4.489 1.00 86.00 170 ARG A N 1
ATOM 1303 C CA . ARG A 1 170 ? -5.546 16.372 -4.516 1.00 86.00 170 ARG A CA 1
ATOM 1304 C C . ARG A 1 170 ? -5.951 15.146 -3.695 1.00 86.00 170 ARG A C 1
ATOM 1306 O O . ARG A 1 170 ? -7.000 15.168 -3.053 1.00 86.00 170 ARG A O 1
ATOM 1313 N N . LEU A 1 171 ? -5.157 14.075 -3.749 1.00 90.56 171 LEU A N 1
ATOM 1314 C CA . LEU A 1 171 ? -5.402 12.870 -2.957 1.00 90.56 171 LEU A CA 1
ATOM 1315 C C . LEU A 1 171 ? -5.138 13.154 -1.476 1.00 90.56 171 LEU A C 1
ATOM 1317 O O . LEU A 1 171 ? -5.979 12.850 -0.635 1.00 90.56 171 LEU A O 1
ATOM 1321 N N . LEU A 1 172 ? -4.003 13.785 -1.169 1.00 92.94 172 LEU A N 1
ATOM 1322 C CA . LEU A 1 172 ? -3.569 14.036 0.205 1.00 92.94 172 LEU A CA 1
ATOM 1323 C C . LEU A 1 172 ? -4.490 15.012 0.944 1.00 92.94 172 LEU A C 1
ATOM 1325 O O . LEU A 1 172 ? -4.807 14.786 2.108 1.00 92.94 172 LEU A O 1
ATOM 1329 N N . LEU A 1 173 ? -5.001 16.049 0.276 1.00 93.50 173 LEU A N 1
ATOM 1330 C CA . LEU A 1 173 ? -5.954 16.993 0.871 1.00 93.50 173 LEU A CA 1
ATOM 1331 C C . LEU A 1 173 ? -7.280 16.337 1.282 1.00 93.50 173 LEU A C 1
ATOM 1333 O O . LEU A 1 173 ? -7.973 16.861 2.152 1.00 93.50 173 LEU A O 1
ATOM 1337 N N . ALA A 1 174 ? -7.630 15.190 0.693 1.00 92.44 174 ALA A N 1
ATOM 1338 C CA . ALA A 1 174 ? -8.811 14.425 1.084 1.00 92.44 174 ALA A CA 1
ATOM 1339 C C . ALA A 1 174 ? -8.588 13.563 2.344 1.00 92.44 174 ALA A C 1
ATOM 1341 O O . ALA A 1 174 ? -9.553 13.028 2.889 1.00 92.44 174 ALA A O 1
ATOM 1342 N N . LEU A 1 175 ? -7.340 13.423 2.804 1.00 95.19 175 LEU A N 1
ATOM 1343 C CA . LEU A 1 175 ? -6.957 12.664 3.994 1.00 95.19 175 LEU A CA 1
ATOM 1344 C C . LEU A 1 175 ? -6.785 13.587 5.220 1.00 95.19 175 LEU A C 1
ATOM 1346 O O . LEU A 1 175 ? -6.573 14.797 5.043 1.00 95.19 175 LEU A O 1
ATOM 1350 N N . PRO A 1 176 ? -6.851 13.043 6.455 1.00 95.06 176 PRO A N 1
ATOM 1351 C CA . PRO A 1 176 ? -6.475 13.770 7.671 1.00 95.06 176 PRO A CA 1
ATOM 1352 C C . PRO A 1 176 ? -5.065 14.346 7.572 1.00 95.06 176 PRO A C 1
ATOM 1354 O O . PRO A 1 176 ? -4.198 13.720 6.971 1.00 95.06 176 PRO A O 1
ATOM 1357 N N . GLU A 1 177 ? -4.836 15.519 8.158 1.00 95.25 177 GLU A N 1
ATOM 1358 C CA . GLU A 1 177 ? -3.588 16.274 7.996 1.00 95.25 177 GLU A CA 1
ATOM 1359 C C . GLU A 1 177 ? -2.346 15.498 8.446 1.00 95.25 177 GLU A C 1
ATOM 1361 O O . GLU A 1 177 ? -1.391 15.394 7.675 1.00 95.25 177 GLU A O 1
ATOM 1366 N N . ASP A 1 178 ? -2.417 14.864 9.616 1.00 95.12 178 ASP A N 1
ATOM 1367 C CA . ASP A 1 178 ? -1.285 14.189 10.265 1.00 95.12 178 ASP A CA 1
ATOM 1368 C C . ASP A 1 178 ? -0.665 13.087 9.391 1.00 95.12 178 ASP A C 1
ATOM 1370 O O . ASP A 1 178 ? 0.550 12.911 9.351 1.00 95.12 178 ASP A O 1
ATOM 1374 N N . CYS A 1 179 ? -1.492 12.381 8.611 1.00 96.62 179 CYS A N 1
ATOM 1375 C CA . CYS A 1 179 ? -1.037 11.267 7.779 1.00 96.62 179 CYS A CA 1
ATOM 1376 C C . CYS A 1 179 ? -0.513 11.680 6.398 1.00 96.62 179 CYS A C 1
ATOM 1378 O O . CYS A 1 179 ? 0.105 10.869 5.705 1.00 96.62 179 CYS A O 1
ATOM 1380 N N . ARG A 1 180 ? -0.764 12.922 5.956 1.00 96.81 180 ARG A N 1
ATOM 1381 C CA . ARG A 1 180 ? -0.512 13.339 4.561 1.00 96.81 180 ARG A CA 1
ATOM 1382 C C . ARG A 1 180 ? 0.948 13.190 4.164 1.00 96.81 180 ARG A C 1
ATOM 1384 O O . ARG A 1 180 ? 1.220 12.790 3.035 1.00 96.81 180 ARG A O 1
ATOM 1391 N N . SER A 1 181 ? 1.862 13.500 5.082 1.00 97.00 181 SER A N 1
ATOM 1392 C CA . SER A 1 181 ? 3.306 13.394 4.853 1.00 97.00 181 SER A CA 1
ATOM 1393 C C . SER A 1 181 ? 3.711 11.950 4.551 1.00 97.00 181 SER A C 1
ATOM 1395 O O . SER A 1 181 ? 4.286 11.684 3.495 1.00 97.00 181 SER A O 1
ATOM 1397 N N . LEU A 1 182 ? 3.341 11.005 5.424 1.00 98.12 182 LEU A N 1
ATOM 1398 C CA . LEU A 1 182 ? 3.673 9.593 5.245 1.00 98.12 182 LEU A CA 1
ATOM 1399 C C . LEU A 1 182 ? 3.016 9.017 3.989 1.00 98.12 182 LEU A C 1
ATOM 1401 O O . LEU A 1 182 ? 3.701 8.459 3.132 1.00 98.12 182 LEU A O 1
ATOM 1405 N N . ILE A 1 183 ? 1.703 9.214 3.832 1.00 98.06 183 ILE A N 1
ATOM 1406 C CA . ILE A 1 183 ? 0.972 8.685 2.676 1.00 98.06 183 ILE A CA 1
ATOM 1407 C C . ILE A 1 183 ? 1.519 9.263 1.371 1.00 98.06 183 ILE A C 1
ATOM 1409 O O . ILE A 1 183 ? 1.676 8.517 0.409 1.00 98.06 183 ILE A O 1
ATOM 1413 N N . GLY A 1 184 ? 1.888 10.547 1.345 1.00 96.75 184 GLY A N 1
ATOM 1414 C CA . GLY A 1 184 ? 2.532 11.186 0.198 1.00 96.75 184 GLY A CA 1
ATOM 1415 C C . GLY A 1 184 ? 3.819 10.487 -0.233 1.00 96.75 184 GLY A C 1
ATOM 1416 O O . GLY A 1 184 ? 4.002 10.235 -1.422 1.00 96.75 184 GLY A O 1
ATOM 1417 N N . LYS A 1 185 ? 4.671 10.101 0.725 1.00 97.44 185 LYS A N 1
ATOM 1418 C CA . LYS A 1 185 ? 5.904 9.348 0.448 1.00 97.44 185 LYS A CA 1
ATOM 1419 C C . LYS A 1 185 ? 5.626 7.910 -0.009 1.00 97.44 185 LYS A C 1
ATOM 1421 O O . LYS A 1 185 ? 6.387 7.372 -0.811 1.00 97.44 185 LYS A O 1
ATOM 1426 N N . MET A 1 186 ? 4.543 7.288 0.468 1.00 98.31 186 MET A N 1
ATOM 1427 C CA . MET A 1 186 ? 4.136 5.938 0.048 1.00 98.31 186 MET A CA 1
ATOM 1428 C C . MET A 1 186 ? 3.538 5.906 -1.367 1.00 98.31 186 MET A C 1
ATOM 1430 O O . MET A 1 186 ? 3.692 4.908 -2.067 1.00 98.31 186 MET A O 1
ATOM 1434 N N . VAL A 1 187 ? 2.886 6.988 -1.808 1.00 96.81 187 VAL A N 1
ATOM 1435 C CA . VAL A 1 187 ? 2.338 7.126 -3.174 1.00 96.81 187 VAL A CA 1
ATOM 1436 C C . VAL A 1 187 ? 3.265 7.893 -4.122 1.00 96.81 187 VAL A C 1
ATOM 1438 O O . VAL A 1 187 ? 2.827 8.387 -5.162 1.00 96.81 187 VAL A O 1
ATOM 1441 N N . GLU A 1 188 ? 4.554 8.004 -3.796 1.00 95.25 188 GLU A N 1
ATOM 1442 C CA . GLU A 1 188 ? 5.532 8.571 -4.722 1.00 95.25 188 GLU A CA 1
ATOM 1443 C C . GLU A 1 188 ? 5.600 7.705 -5.992 1.00 95.25 188 GLU A C 1
ATOM 1445 O O . GLU A 1 188 ? 5.660 6.470 -5.936 1.00 95.25 188 GLU A O 1
ATOM 1450 N N . LEU A 1 189 ? 5.540 8.361 -7.155 1.00 94.25 189 LEU A N 1
ATOM 1451 C CA . LEU A 1 189 ? 5.464 7.678 -8.445 1.00 94.25 189 LEU A CA 1
ATOM 1452 C C . LEU A 1 189 ? 6.761 6.920 -8.698 1.00 94.25 189 LEU A C 1
ATOM 1454 O O . LEU A 1 189 ? 6.720 5.737 -9.012 1.00 94.25 189 LEU A O 1
ATOM 1458 N N . ALA A 1 190 ? 7.898 7.591 -8.522 1.00 93.94 190 ALA A N 1
ATOM 1459 C CA . ALA A 1 190 ? 9.210 6.989 -8.695 1.00 93.94 190 ALA A CA 1
ATOM 1460 C C . ALA A 1 190 ? 9.472 5.943 -7.599 1.00 93.94 190 ALA A C 1
ATOM 1462 O O . ALA A 1 190 ? 9.639 6.328 -6.440 1.00 93.94 190 ALA A O 1
ATOM 1463 N N . PRO A 1 191 ? 9.570 4.640 -7.927 1.00 95.50 191 PRO A N 1
ATOM 1464 C CA . PRO A 1 191 ? 9.750 3.603 -6.913 1.00 95.50 191 PRO A CA 1
ATOM 1465 C C . PRO A 1 191 ? 11.059 3.763 -6.133 1.00 95.50 191 PRO A C 1
ATOM 1467 O O . PRO A 1 191 ? 11.113 3.413 -4.962 1.00 95.50 191 PRO A O 1
ATOM 1470 N N . ALA A 1 192 ? 12.095 4.339 -6.754 1.00 94.19 192 ALA A N 1
ATOM 1471 C CA . ALA A 1 192 ? 13.378 4.609 -6.106 1.00 94.19 192 ALA A CA 1
ATOM 1472 C C . ALA A 1 192 ? 13.322 5.742 -5.063 1.00 94.19 192 ALA A C 1
ATOM 1474 O O . ALA A 1 192 ? 14.188 5.801 -4.198 1.00 94.19 192 ALA A O 1
ATOM 1475 N N . CYS A 1 193 ? 12.326 6.630 -5.144 1.00 94.81 193 CYS A N 1
ATOM 1476 C CA . CYS A 1 193 ? 12.088 7.702 -4.171 1.00 94.81 193 CYS A CA 1
ATOM 1477 C C . CYS A 1 193 ? 10.959 7.362 -3.187 1.00 94.81 193 CYS A C 1
ATOM 1479 O O . CYS A 1 193 ? 10.644 8.169 -2.312 1.00 94.81 193 CYS A O 1
ATOM 1481 N N . ARG A 1 194 ? 10.309 6.206 -3.359 1.00 97.44 194 ARG A N 1
ATOM 1482 C CA . ARG A 1 194 ? 9.218 5.761 -2.500 1.00 97.44 194 ARG A CA 1
ATOM 1483 C C . ARG A 1 194 ? 9.790 5.258 -1.183 1.00 97.44 194 ARG A C 1
ATOM 1485 O O . ARG A 1 194 ? 10.756 4.501 -1.174 1.00 97.44 194 ARG A O 1
ATOM 1492 N N . ILE A 1 195 ? 9.167 5.683 -0.090 1.00 97.81 195 ILE A N 1
ATOM 1493 C CA . ILE A 1 195 ? 9.559 5.288 1.265 1.00 97.81 195 ILE A CA 1
ATOM 1494 C C . ILE A 1 195 ? 9.549 3.763 1.428 1.00 97.81 195 ILE A C 1
ATOM 1496 O O . ILE A 1 195 ? 8.709 3.063 0.857 1.00 97.81 195 ILE A O 1
ATOM 1500 N N . THR A 1 196 ? 10.489 3.246 2.207 1.00 97.56 196 THR A N 1
ATOM 1501 C CA . THR A 1 196 ? 10.563 1.824 2.561 1.00 97.56 196 THR A CA 1
ATOM 1502 C C . THR A 1 196 ? 9.628 1.477 3.720 1.00 97.56 196 THR A C 1
ATOM 1504 O O . THR A 1 196 ? 9.162 2.348 4.454 1.00 97.56 196 THR A O 1
ATOM 1507 N N . VAL A 1 197 ? 9.359 0.184 3.921 1.00 96.06 197 VAL A N 1
ATOM 1508 C CA . VAL A 1 197 ? 8.545 -0.287 5.054 1.00 96.06 197 VAL A CA 1
ATOM 1509 C C . VAL A 1 197 ? 9.198 0.102 6.384 1.00 96.06 197 VAL A C 1
ATOM 1511 O O . VAL A 1 197 ? 8.522 0.578 7.293 1.00 96.06 197 VAL A O 1
ATOM 1514 N N . GLU A 1 198 ? 10.517 -0.045 6.488 1.00 95.81 198 GLU A N 1
ATOM 1515 C CA . GLU A 1 198 ? 11.297 0.306 7.673 1.00 95.81 198 GLU A CA 1
ATOM 1516 C C . GLU A 1 198 ? 11.230 1.807 7.984 1.00 95.81 198 GLU A C 1
ATOM 1518 O O . GLU A 1 198 ? 11.108 2.199 9.144 1.00 95.81 198 GLU A O 1
ATOM 1523 N N . GLU A 1 199 ? 11.282 2.661 6.963 1.00 97.69 199 GLU A N 1
ATOM 1524 C CA . GLU A 1 199 ? 11.116 4.107 7.130 1.00 97.69 199 GLU A CA 1
ATOM 1525 C C . GLU A 1 199 ? 9.676 4.480 7.501 1.00 97.69 199 GLU A C 1
ATOM 1527 O O . GLU A 1 199 ? 9.494 5.366 8.332 1.00 97.69 199 GLU A O 1
ATOM 1532 N N . CYS A 1 200 ? 8.658 3.782 6.975 1.00 97.81 200 CYS A N 1
ATOM 1533 C CA . CYS A 1 200 ? 7.269 3.968 7.409 1.00 97.81 200 CYS A CA 1
ATOM 1534 C C . CYS A 1 200 ? 7.120 3.731 8.916 1.00 97.81 200 CYS A C 1
ATOM 1536 O O . CYS A 1 200 ? 6.565 4.577 9.609 1.00 97.81 200 CYS A O 1
ATOM 1538 N N . PHE A 1 201 ? 7.657 2.623 9.442 1.00 95.75 201 PHE A N 1
ATOM 1539 C CA . PHE A 1 201 ? 7.649 2.335 10.886 1.00 95.75 201 PHE A CA 1
ATOM 1540 C C . PHE A 1 201 ? 8.433 3.356 11.716 1.00 95.75 201 PHE A C 1
ATOM 1542 O O . PHE A 1 201 ? 8.238 3.450 12.928 1.00 95.75 201 PHE A O 1
ATOM 1549 N N . ASN A 1 202 ? 9.318 4.124 11.080 1.00 97.06 202 ASN A N 1
ATOM 1550 C CA . ASN A 1 202 ? 10.059 5.188 11.731 1.00 97.06 202 ASN A CA 1
ATOM 1551 C C . ASN A 1 202 ? 9.380 6.558 11.680 1.00 97.06 202 ASN A C 1
ATOM 1553 O O . ASN A 1 202 ? 9.844 7.449 12.392 1.00 97.06 202 ASN A O 1
ATOM 1557 N N . ASP A 1 203 ? 8.307 6.714 10.907 1.00 97.94 203 ASP A N 1
ATOM 1558 C CA . ASP A 1 203 ? 7.572 7.967 10.766 1.00 97.94 203 ASP A CA 1
ATOM 1559 C C . ASP A 1 203 ? 6.851 8.355 12.068 1.00 97.94 203 ASP A C 1
ATOM 1561 O O . ASP A 1 203 ? 6.240 7.520 12.742 1.00 97.94 203 ASP A O 1
ATOM 1565 N N . GLU A 1 204 ? 6.931 9.639 12.420 1.00 96.50 204 GLU A N 1
ATOM 1566 C CA . GLU A 1 204 ? 6.394 10.186 13.672 1.00 96.50 204 GLU A CA 1
ATOM 1567 C C . GLU A 1 204 ? 4.883 9.987 13.792 1.00 96.50 204 GLU A C 1
ATOM 1569 O O . GLU A 1 204 ? 4.388 9.642 14.867 1.00 96.50 204 GLU A O 1
ATOM 1574 N N . TRP A 1 205 ? 4.143 10.143 12.688 1.00 96.75 205 TRP A N 1
ATOM 1575 C CA . TRP A 1 205 ? 2.702 9.935 12.725 1.00 96.75 205 TRP A CA 1
ATOM 1576 C C . TRP A 1 205 ? 2.393 8.466 13.006 1.00 96.75 205 TRP A C 1
ATOM 1578 O O . TRP A 1 205 ? 1.645 8.178 13.938 1.00 96.75 205 TRP A O 1
ATOM 1588 N N . LEU A 1 206 ? 3.017 7.528 12.284 1.00 96.06 206 LEU A N 1
ATOM 1589 C CA . LEU A 1 206 ? 2.732 6.103 12.476 1.00 96.06 206 LEU A CA 1
ATOM 1590 C C . LEU A 1 206 ? 3.115 5.618 13.881 1.00 96.06 206 LEU A C 1
ATOM 1592 O O . LEU A 1 206 ? 2.364 4.853 14.480 1.00 96.06 206 LEU A O 1
ATOM 1596 N N . LYS A 1 207 ? 4.233 6.103 14.436 1.00 95.19 207 LYS A N 1
ATOM 1597 C CA . LYS A 1 207 ? 4.648 5.813 15.820 1.00 95.19 207 LYS A CA 1
ATOM 1598 C C . LYS A 1 207 ? 3.676 6.333 16.874 1.00 95.19 207 LYS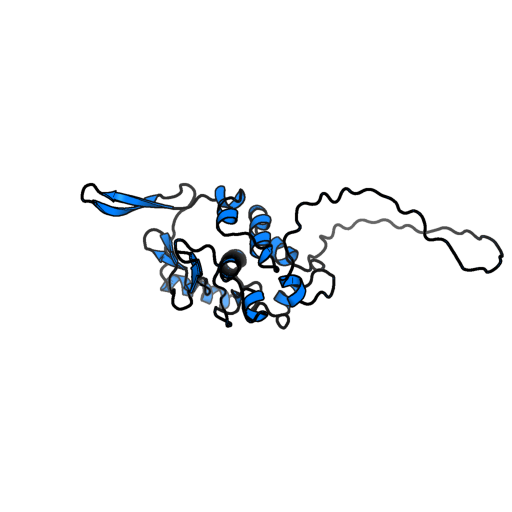 A C 1
ATOM 1600 O O . LYS A 1 207 ? 3.600 5.755 17.953 1.00 95.19 207 LYS A O 1
ATOM 1605 N N . SER A 1 208 ? 2.964 7.420 16.584 1.00 94.25 208 SER A N 1
ATOM 1606 C CA . SER A 1 208 ? 1.982 7.990 17.513 1.00 94.25 208 SER A CA 1
ATOM 1607 C C . SER A 1 208 ? 0.630 7.272 17.493 1.00 94.25 208 SER A C 1
ATOM 1609 O O . SER A 1 208 ? -0.190 7.497 18.381 1.00 94.25 208 SER A O 1
ATOM 1611 N N . VAL A 1 209 ? 0.386 6.395 16.512 1.00 92.88 209 VAL A N 1
ATOM 1612 C CA . VAL A 1 209 ? -0.834 5.583 16.453 1.00 92.88 209 VAL A CA 1
ATOM 1613 C C . VAL A 1 209 ? -0.731 4.431 17.450 1.00 92.88 209 VAL A C 1
ATOM 1615 O O . VAL A 1 209 ? 0.037 3.487 17.257 1.00 92.88 209 VAL A O 1
ATOM 1618 N N . ASN A 1 210 ? -1.559 4.467 18.492 1.00 91.44 210 ASN A N 1
ATOM 1619 C CA . ASN A 1 210 ? -1.736 3.322 19.377 1.00 91.44 210 ASN A CA 1
ATOM 1620 C C . ASN A 1 210 ? -2.416 2.176 18.622 1.00 91.44 210 ASN A C 1
ATOM 1622 O O . ASN A 1 210 ? -3.405 2.361 17.910 1.00 91.44 210 ASN A O 1
ATOM 1626 N N . MET A 1 211 ? -1.896 0.966 18.795 1.00 91.06 211 MET A N 1
ATOM 1627 C CA . MET A 1 211 ? -2.409 -0.228 18.133 1.00 91.06 211 MET A CA 1
ATOM 1628 C C . MET A 1 211 ? -2.320 -1.433 19.059 1.00 91.06 211 MET A C 1
ATOM 1630 O O . MET A 1 211 ? -1.436 -1.511 19.911 1.00 91.06 211 MET A O 1
ATOM 1634 N N . CYS A 1 212 ? -3.222 -2.396 18.872 1.00 91.94 212 CYS A N 1
ATOM 1635 C CA . CYS A 1 212 ? -3.023 -3.718 19.450 1.00 91.94 212 CYS A CA 1
ATOM 1636 C C . CYS A 1 212 ? -1.796 -4.385 18.816 1.00 91.94 212 CYS A C 1
ATOM 1638 O O . CYS A 1 212 ? -1.625 -4.342 17.597 1.00 91.94 212 CYS A O 1
ATOM 1640 N N . SER A 1 213 ? -0.975 -5.046 19.627 1.00 90.25 213 SER A N 1
ATOM 1641 C CA . SER A 1 213 ? 0.226 -5.750 19.174 1.00 90.25 213 SER A CA 1
ATOM 1642 C C . SER A 1 213 ? 0.204 -7.219 19.593 1.00 90.25 213 SER A C 1
ATOM 1644 O O . SER A 1 213 ? -0.585 -7.641 20.443 1.00 90.25 213 SER A O 1
ATOM 1646 N N . VAL A 1 214 ? 1.054 -8.022 18.956 1.00 91.00 214 VAL A N 1
ATOM 1647 C CA . VAL A 1 214 ? 1.251 -9.431 19.301 1.00 91.00 214 VAL A CA 1
ATOM 1648 C C . VAL A 1 214 ? 2.725 -9.640 19.605 1.00 91.00 214 VAL A C 1
ATOM 1650 O O . VAL A 1 214 ? 3.563 -9.385 18.744 1.00 91.00 214 VAL A O 1
ATOM 1653 N N . GLU A 1 215 ? 3.035 -10.114 20.809 1.00 90.00 215 GLU A N 1
ATOM 1654 C CA . GLU A 1 215 ? 4.383 -10.557 21.163 1.00 90.00 215 GLU A CA 1
ATOM 1655 C C . GLU A 1 215 ? 4.468 -12.077 21.095 1.00 90.00 215 GLU A C 1
ATOM 1657 O O . GLU A 1 215 ? 3.580 -12.797 21.561 1.00 90.00 215 GLU A O 1
ATOM 1662 N N . GLU A 1 216 ? 5.575 -12.558 20.544 1.00 89.69 216 GLU A N 1
ATOM 1663 C CA . GLU A 1 216 ? 5.954 -13.961 20.600 1.00 89.69 216 GLU A CA 1
ATOM 1664 C C . GLU A 1 216 ? 6.615 -14.258 21.951 1.00 89.69 216 GLU A C 1
ATOM 1666 O O . GLU A 1 216 ? 7.543 -13.560 22.368 1.00 89.69 216 GLU A O 1
ATOM 1671 N N . ARG A 1 217 ? 6.142 -15.291 22.648 1.00 87.06 217 ARG A N 1
ATOM 1672 C CA . ARG A 1 217 ? 6.696 -15.739 23.927 1.00 87.06 217 ARG A CA 1
ATOM 1673 C C . ARG A 1 217 ? 7.009 -17.219 23.861 1.00 87.06 217 ARG A C 1
ATOM 1675 O O . ARG A 1 217 ? 6.192 -18.017 23.418 1.00 87.06 217 ARG A O 1
ATOM 1682 N N . ILE A 1 218 ? 8.191 -17.577 24.346 1.00 85.94 218 ILE A N 1
ATOM 1683 C CA . ILE A 1 218 ? 8.579 -18.974 24.511 1.00 85.94 218 ILE A CA 1
ATOM 1684 C C . ILE A 1 218 ? 8.115 -19.401 25.899 1.00 85.94 218 ILE A C 1
ATOM 1686 O O . ILE A 1 218 ? 8.568 -18.859 26.911 1.00 85.94 218 ILE A O 1
ATOM 1690 N N . THR A 1 219 ? 7.176 -20.336 25.952 1.00 84.38 219 THR A N 1
ATOM 1691 C CA . THR A 1 219 ? 6.678 -20.906 27.202 1.00 84.38 219 THR A CA 1
ATOM 1692 C C . THR A 1 219 ? 7.736 -21.809 27.840 1.00 84.38 219 THR A C 1
ATOM 1694 O O . THR A 1 219 ? 8.720 -22.208 27.217 1.00 84.38 219 THR A O 1
ATOM 1697 N N . SER A 1 220 ? 7.566 -22.136 29.123 1.00 83.94 220 SER A N 1
ATOM 1698 C CA . SER A 1 220 ? 8.541 -22.925 29.896 1.00 83.94 220 SER A CA 1
ATOM 1699 C C . SER A 1 220 ? 8.804 -24.335 29.344 1.00 83.94 220 SER A C 1
ATOM 1701 O O . SER A 1 220 ? 9.816 -24.943 29.674 1.00 83.94 220 SER A O 1
ATOM 1703 N N . ASP A 1 221 ? 7.896 -24.857 28.524 1.00 88.38 221 ASP A N 1
ATOM 1704 C CA . ASP A 1 221 ? 7.982 -26.130 27.800 1.00 88.38 221 ASP A CA 1
ATOM 1705 C C . ASP A 1 221 ? 8.589 -25.995 26.387 1.00 88.38 221 ASP A C 1
ATOM 1707 O O . ASP A 1 221 ? 8.675 -26.980 25.655 1.00 88.38 221 ASP A O 1
ATOM 1711 N N . GLY A 1 222 ? 9.051 -24.798 26.007 1.00 86.38 222 GLY A N 1
ATOM 1712 C CA . GLY A 1 222 ? 9.696 -24.526 24.722 1.00 86.38 222 GLY A CA 1
ATOM 1713 C C . GLY A 1 222 ? 8.728 -24.342 23.550 1.00 86.38 222 GLY A C 1
ATOM 1714 O O . GLY A 1 222 ? 9.177 -24.320 22.404 1.00 86.38 222 GLY A O 1
ATOM 1715 N N . LEU A 1 223 ? 7.423 -24.220 23.811 1.00 85.69 223 LEU A N 1
ATOM 1716 C CA . LEU A 1 223 ? 6.433 -23.894 22.787 1.00 85.69 223 LEU A CA 1
ATOM 1717 C C . LEU A 1 223 ? 6.383 -22.382 22.532 1.00 85.69 223 LEU A C 1
ATOM 1719 O O . LEU A 1 223 ? 6.758 -21.569 23.374 1.00 85.69 223 LEU A O 1
ATOM 1723 N N . ILE A 1 224 ? 5.934 -22.013 21.334 1.00 86.56 224 ILE A N 1
ATOM 1724 C CA . ILE A 1 224 ? 5.713 -20.618 20.955 1.00 86.56 224 ILE A CA 1
ATOM 1725 C C . ILE A 1 224 ? 4.253 -20.277 21.244 1.00 86.56 224 ILE A C 1
ATOM 1727 O O . ILE A 1 224 ? 3.349 -20.878 20.660 1.00 86.56 224 ILE A O 1
ATOM 1731 N N . ASP A 1 225 ? 4.035 -19.302 22.119 1.00 85.75 225 ASP A N 1
ATOM 1732 C CA . ASP A 1 225 ? 2.738 -18.680 22.364 1.00 85.75 225 ASP A CA 1
ATOM 1733 C C . ASP A 1 225 ? 2.729 -17.233 21.850 1.00 85.75 225 ASP A C 1
ATOM 1735 O O . ASP A 1 225 ? 3.755 -16.552 21.804 1.00 85.75 225 ASP A O 1
ATOM 1739 N N . TYR A 1 226 ? 1.551 -16.758 21.453 1.00 86.44 226 TYR A N 1
ATOM 1740 C CA . TYR A 1 226 ? 1.351 -15.418 20.911 1.00 86.44 226 TYR A CA 1
ATOM 1741 C C . TYR A 1 226 ? 0.418 -14.631 21.822 1.00 86.44 226 TYR A C 1
ATOM 1743 O O . TYR A 1 226 ? -0.810 -14.783 21.761 1.00 86.44 226 TYR A O 1
ATOM 1751 N N . GLN A 1 227 ? 1.000 -13.748 22.630 1.00 88.50 227 GLN A N 1
ATOM 1752 C CA . GLN A 1 227 ? 0.248 -12.901 23.543 1.00 88.50 227 GLN A CA 1
ATOM 1753 C C . GLN A 1 227 ? -0.159 -11.597 22.857 1.00 88.50 227 GLN A C 1
ATOM 1755 O O . GLN A 1 227 ? 0.672 -10.886 22.299 1.00 88.50 227 GLN A O 1
ATOM 1760 N N . VAL A 1 228 ? -1.451 -11.274 22.924 1.00 88.81 228 VAL A N 1
ATOM 1761 C CA . VAL A 1 228 ? -1.999 -10.026 22.383 1.00 88.81 228 VAL A CA 1
ATOM 1762 C C . VAL A 1 228 ? -2.016 -8.949 23.465 1.00 88.81 228 VAL A C 1
ATOM 1764 O O . VAL A 1 228 ? -2.569 -9.170 24.544 1.00 88.81 228 VAL A O 1
ATOM 1767 N N . PHE A 1 229 ? -1.475 -7.776 23.148 1.00 91.00 229 PHE A N 1
ATOM 1768 C CA . PHE A 1 229 ? -1.560 -6.563 23.958 1.00 91.00 229 PHE A CA 1
ATOM 1769 C C . PHE A 1 229 ? -2.571 -5.625 23.321 1.00 91.00 229 PHE A C 1
ATOM 1771 O O . PHE A 1 229 ? -2.485 -5.336 22.128 1.00 91.00 229 PHE A O 1
ATOM 1778 N N . LYS A 1 230 ? -3.555 -5.184 24.106 1.00 89.88 230 LYS A N 1
ATOM 1779 C CA . LYS A 1 230 ? -4.556 -4.231 23.632 1.00 89.88 230 LYS A CA 1
ATOM 1780 C C . LYS A 1 230 ? -4.043 -2.808 23.805 1.00 89.88 230 LYS A C 1
ATOM 1782 O O . LYS A 1 230 ? -3.427 -2.524 24.825 1.00 89.88 230 LYS A O 1
ATOM 1787 N N . GLY A 1 231 ? -4.300 -1.948 22.822 1.00 88.44 231 GLY A N 1
ATOM 1788 C CA . GLY A 1 231 ? -4.118 -0.511 23.007 1.00 88.44 231 GLY A CA 1
ATOM 1789 C C . GLY A 1 231 ? -5.259 0.071 23.840 1.00 88.44 231 GLY A C 1
ATOM 1790 O O . GLY A 1 231 ? -6.376 -0.446 23.818 1.00 88.44 231 GLY A O 1
ATOM 1791 N N . ASP A 1 232 ? -4.970 1.141 24.572 1.00 89.38 232 ASP A N 1
ATOM 1792 C CA . ASP A 1 232 ? -5.881 1.678 25.590 1.00 89.38 232 ASP A CA 1
ATOM 1793 C C . ASP A 1 232 ? -6.905 2.687 25.038 1.00 89.38 232 ASP A C 1
ATOM 1795 O O . ASP A 1 232 ? -7.845 3.068 25.733 1.00 89.38 232 ASP A O 1
ATOM 1799 N N . ASP A 1 233 ? -6.735 3.139 23.795 1.00 92.19 233 ASP A N 1
ATOM 1800 C CA . ASP A 1 233 ? -7.498 4.240 23.196 1.00 92.19 233 ASP A CA 1
ATOM 1801 C C . ASP A 1 233 ? -8.530 3.802 22.146 1.00 92.19 233 ASP A C 1
ATOM 1803 O O . ASP A 1 233 ? -9.152 4.644 21.493 1.00 92.19 233 ASP A O 1
ATOM 1807 N N . HIS A 1 234 ? -8.739 2.495 21.980 1.00 89.81 234 HIS A N 1
ATOM 1808 C CA . HIS A 1 234 ? -9.684 1.963 21.008 1.00 89.81 234 HIS A CA 1
ATOM 1809 C C . HIS A 1 234 ? -10.401 0.708 21.502 1.00 89.81 234 HIS A C 1
ATOM 1811 O O . HIS A 1 234 ? -9.924 -0.045 22.348 1.00 89.81 234 HIS A O 1
ATOM 1817 N N . GLU A 1 235 ? -11.570 0.459 20.914 1.00 87.50 235 GLU A N 1
ATOM 1818 C CA . GLU A 1 235 ? -12.354 -0.746 21.150 1.00 87.50 235 GLU A CA 1
ATOM 1819 C C . GLU A 1 235 ? -12.558 -1.511 19.841 1.00 87.50 235 GLU A C 1
ATOM 1821 O O . GLU A 1 235 ? -12.924 -0.953 18.804 1.00 87.50 235 GLU A O 1
ATOM 1826 N N . HIS A 1 236 ? -12.346 -2.825 19.891 1.00 88.62 236 HIS A N 1
ATOM 1827 C CA . HIS A 1 236 ? -12.608 -3.709 18.763 1.00 88.62 236 HIS A CA 1
ATOM 1828 C C . HIS A 1 236 ? -14.096 -4.045 18.692 1.00 88.62 236 HIS A C 1
ATOM 1830 O O . HIS A 1 236 ? -14.618 -4.789 19.520 1.00 88.62 236 HIS A O 1
ATOM 1836 N N . THR A 1 237 ? -14.775 -3.543 17.662 1.00 84.69 237 THR A N 1
ATOM 1837 C CA . THR A 1 237 ? -16.170 -3.901 17.388 1.00 84.69 237 THR A CA 1
ATOM 1838 C C . THR A 1 237 ? -16.236 -4.989 16.323 1.00 84.69 237 THR A C 1
ATOM 1840 O O . THR A 1 237 ? -15.788 -4.789 15.196 1.00 84.69 237 THR A O 1
ATOM 1843 N N . THR A 1 238 ? -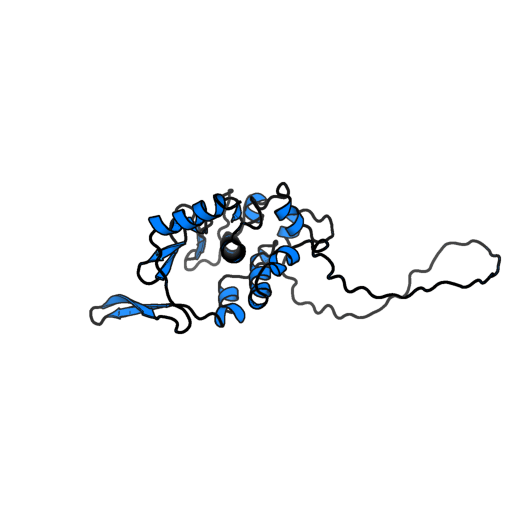16.849 -6.127 16.652 1.00 79.81 238 THR A N 1
ATOM 1844 C CA . THR A 1 238 ? -17.155 -7.170 15.663 1.00 79.81 238 THR A CA 1
ATOM 1845 C C . THR A 1 238 ? -18.583 -6.991 15.167 1.00 79.81 238 THR A C 1
ATOM 1847 O O . THR A 1 238 ? -19.530 -7.013 15.953 1.00 79.81 238 THR A O 1
ATOM 1850 N N . VAL A 1 239 ? -18.748 -6.819 13.857 1.00 79.31 239 VAL A N 1
ATOM 1851 C CA . VAL A 1 239 ? -20.065 -6.733 13.220 1.00 79.31 239 VAL A CA 1
ATOM 1852 C C . VAL A 1 239 ? -20.308 -8.014 12.442 1.00 79.31 239 VAL A C 1
ATOM 1854 O O . VAL A 1 239 ? -19.526 -8.377 11.567 1.00 79.31 239 VAL A O 1
ATOM 1857 N N . ASP A 1 240 ? -21.409 -8.691 12.756 1.00 77.81 240 ASP A N 1
ATOM 1858 C CA . ASP A 1 240 ? -21.841 -9.865 12.006 1.00 77.81 240 ASP A CA 1
ATOM 1859 C C . ASP A 1 240 ? -22.064 -9.509 10.524 1.00 77.81 240 ASP A C 1
ATOM 1861 O O . ASP A 1 240 ? -22.673 -8.480 10.208 1.00 77.81 240 ASP A O 1
ATOM 1865 N N . GLN A 1 241 ? -21.596 -10.364 9.611 1.00 66.44 241 GLN A N 1
ATOM 1866 C CA . GLN A 1 241 ? -21.694 -10.126 8.166 1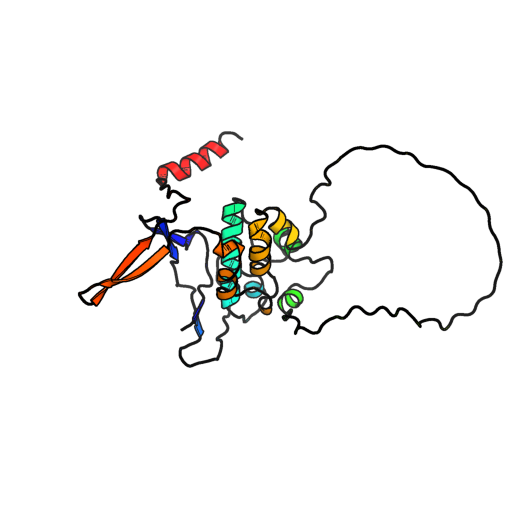.00 66.44 241 GLN A CA 1
ATOM 1867 C C . GLN A 1 241 ? -23.139 -9.899 7.692 1.00 66.44 241 GLN A C 1
ATOM 1869 O O . GLN A 1 241 ? -23.366 -9.090 6.788 1.00 66.44 241 GLN A O 1
ATOM 1874 N N . SER A 1 242 ? -24.130 -10.540 8.324 1.00 70.00 242 SER A N 1
ATOM 1875 C CA . SER A 1 242 ? -25.548 -10.329 8.005 1.00 70.00 242 SER A CA 1
ATOM 1876 C C . SER A 1 242 ? -26.006 -8.900 8.312 1.00 70.00 242 SER A C 1
ATOM 1878 O O . SER A 1 242 ? -26.820 -8.345 7.577 1.00 70.00 242 SER A O 1
ATOM 1880 N N . LYS A 1 243 ? -25.440 -8.262 9.343 1.00 66.25 243 LYS A N 1
ATOM 1881 C CA . LYS A 1 243 ? -25.727 -6.870 9.721 1.00 66.25 243 LYS A CA 1
ATOM 1882 C C . LYS A 1 243 ? -24.909 -5.865 8.908 1.00 66.25 243 LYS A C 1
ATOM 1884 O O . LYS A 1 243 ? -25.423 -4.796 8.578 1.00 66.25 243 LYS A O 1
ATOM 1889 N N . ALA A 1 244 ? -23.671 -6.208 8.544 1.00 61.16 244 ALA A N 1
ATOM 1890 C CA . ALA A 1 244 ? -22.780 -5.344 7.765 1.00 61.16 244 ALA A CA 1
ATOM 1891 C C . ALA A 1 244 ? -23.339 -5.015 6.364 1.00 61.16 244 ALA A C 1
ATOM 1893 O O . ALA A 1 244 ? -23.259 -3.869 5.919 1.00 61.16 244 ALA A O 1
ATOM 1894 N N . HIS A 1 245 ? -23.978 -5.981 5.690 1.00 53.41 245 HIS A N 1
ATOM 1895 C CA . HIS A 1 245 ? -24.604 -5.756 4.380 1.00 53.41 245 HIS A CA 1
ATOM 1896 C C . HIS A 1 245 ? -25.908 -4.938 4.440 1.00 53.41 245 HIS A C 1
ATOM 1898 O O . HIS A 1 245 ? -26.191 -4.175 3.513 1.00 53.41 245 HIS A O 1
ATOM 1904 N N . ILE A 1 246 ? -26.695 -5.037 5.520 1.00 48.25 246 ILE A N 1
ATOM 1905 C CA . ILE A 1 246 ? -27.989 -4.333 5.633 1.00 48.25 246 ILE A CA 1
ATOM 1906 C C . ILE A 1 246 ? -27.789 -2.809 5.671 1.00 48.25 246 ILE A C 1
ATOM 1908 O O . ILE A 1 246 ? -28.493 -2.080 4.971 1.00 48.25 246 ILE A O 1
ATOM 1912 N N . ALA A 1 247 ? -26.766 -2.318 6.377 1.00 47.88 247 ALA A N 1
ATOM 1913 C CA . ALA A 1 247 ? -26.469 -0.885 6.446 1.00 47.88 247 ALA A CA 1
ATOM 1914 C C . ALA A 1 247 ? -26.077 -0.272 5.081 1.00 47.88 247 ALA A C 1
ATOM 1916 O O . ALA A 1 247 ? -26.352 0.904 4.820 1.00 47.88 247 ALA A O 1
ATOM 1917 N N . ALA A 1 248 ? -25.466 -1.061 4.188 1.00 49.06 248 ALA A N 1
ATOM 1918 C CA . ALA A 1 248 ? -25.132 -0.632 2.829 1.00 49.06 248 ALA A CA 1
ATOM 1919 C C . ALA A 1 248 ? -26.378 -0.554 1.923 1.00 49.06 248 ALA A C 1
ATOM 1921 O O . ALA A 1 248 ? -26.511 0.384 1.134 1.00 49.06 248 ALA A O 1
ATOM 1922 N N . PHE A 1 249 ? -27.329 -1.483 2.075 1.00 42.94 249 PHE A N 1
ATOM 1923 C CA . PHE A 1 249 ? -28.581 -1.488 1.309 1.00 42.94 249 PHE A CA 1
ATOM 1924 C C . PHE A 1 249 ? -29.595 -0.436 1.780 1.00 42.94 249 PHE A C 1
ATOM 1926 O O . PHE A 1 249 ? -30.272 0.171 0.949 1.00 42.94 249 PHE A O 1
ATOM 1933 N N . GLU A 1 250 ? -29.684 -0.150 3.081 1.00 46.06 250 GLU A N 1
ATOM 1934 C CA . GLU A 1 250 ? -30.589 0.889 3.596 1.00 46.06 250 GLU A CA 1
ATOM 1935 C C . GLU A 1 250 ? -30.181 2.303 3.156 1.00 46.06 250 GLU A C 1
ATOM 1937 O O . GLU A 1 250 ? -31.042 3.157 2.931 1.00 46.06 250 GLU A O 1
ATOM 1942 N N . LYS A 1 251 ? -28.881 2.546 2.939 1.00 50.91 251 LYS A N 1
ATOM 1943 C CA . LYS A 1 251 ? -28.383 3.806 2.364 1.00 50.91 251 LYS A CA 1
ATOM 1944 C C . LYS A 1 251 ? -28.775 3.997 0.897 1.00 50.91 251 LYS A C 1
ATOM 1946 O O . LYS A 1 251 ? -29.003 5.133 0.489 1.00 50.91 251 LYS A O 1
ATOM 1951 N N . ASN A 1 252 ? -28.902 2.912 0.134 1.00 48.38 252 ASN A N 1
ATOM 1952 C CA . ASN A 1 252 ? -29.338 2.950 -1.267 1.00 48.38 252 ASN A CA 1
ATOM 1953 C C . ASN A 1 252 ? -30.865 3.008 -1.433 1.00 48.38 252 ASN A C 1
ATOM 1955 O O . ASN A 1 252 ? -31.332 3.298 -2.525 1.00 48.38 252 ASN A O 1
ATOM 1959 N N . LYS A 1 253 ? -31.647 2.775 -0.369 1.00 44.50 253 LYS A N 1
ATOM 1960 C CA . LYS A 1 253 ? -33.108 2.987 -0.363 1.00 44.50 253 LYS A CA 1
ATOM 1961 C C . LYS A 1 253 ? -33.534 4.405 0.042 1.00 44.50 253 LYS A C 1
ATOM 1963 O O . LYS A 1 253 ? -34.716 4.717 -0.037 1.00 44.50 253 LYS A O 1
ATOM 1968 N N . LYS A 1 254 ? -32.601 5.245 0.509 1.00 46.56 254 LYS A N 1
ATOM 1969 C CA . LYS A 1 254 ? -32.857 6.631 0.958 1.00 46.56 254 LYS A CA 1
ATOM 1970 C C . LYS A 1 254 ? -32.322 7.709 -0.002 1.00 46.56 254 LYS A C 1
ATOM 1972 O O . LYS A 1 254 ? -32.251 8.873 0.386 1.00 46.56 254 LYS A O 1
ATOM 1977 N N . LYS A 1 255 ? -31.936 7.335 -1.221 1.00 38.00 255 LYS A N 1
ATOM 1978 C CA . LYS A 1 255 ? -31.644 8.248 -2.335 1.00 38.00 255 LYS A CA 1
ATOM 1979 C C . LYS A 1 255 ? -32.612 7.966 -3.469 1.00 38.00 255 LYS A C 1
ATOM 1981 O O . LYS A 1 255 ? -32.934 8.939 -4.177 1.00 38.00 255 LYS A O 1
#

pLDDT: mean 78.77, std 23.69, range [26.25, 98.62]

Sequence (255 aa):
MGLAHRDLKLDNCVIDARGIVKVIDFGSAVVFSYPFTKTLIESQGIVGSDPYLAPEVCVFNKYDPRPVDVWSAAIIYCCMMLKKFPWKVPKLSDNSFKLFASRGELIPISELLKRTPQSIQEDGGLNNMNDLNEAIDLPPNPPSFSESVGQPSNDVQGRSHTSTETGAGRLLLALPEDCRSLIGKMVELAPACRITVEECFNDEWLKSVNMCSVEERITSDGLIDYQVFKGDDHEHTTVDQSKAHIAAFEKNKKK

Organism: NCBI:txid984485

InterPro domains:
  IPR000719 Protein kinase domain [PF00069] (2-206)
  IPR000719 Protein kinase domain [PS50011] (1-206)
  IPR000719 Protein kinase domain [SM00220] (1-206)
  IPR008271 Serine/threonine-protein kinase, active site [PS00108] (3-15)
  IPR011009 Protein kinase-like domain superfamily [SSF56112] (2-215)

Radius of gyration: 26.34 Å; chains: 1; bounding box: 58×87×65 Å

Secondary structure (DSSP, 8-state):
-EEE-S---GGGEEE-TTS-EEE--GGG-EEEE-TT------EES--S-TTT--HHHHH-SEE-SHHHHHHHHHHHHHHHHHSS-S-SSSSTTSHHHHHHH-BSB---HHHHTTPPPPP------------------------------------------S-S--STHHHHTTS-GGGHHHHHHHT-SSGGGSPPHHHHHH-HHHHHS---EEEEEE-TTS-EEEEEE--TT-------HHHHHHHHHHHHT--